Protein AF-0000000072274499 (afdb_homodimer)

InterPro domains:
  IPR005074 Peptidase C39, bacteriocin processing [PS50990] (10-143)

Nearest PDB structures (foldseek):
  3b79-assembly1_A  TM=5.783E-01  e=6.179E-05  Vibrio parahaemolyticus RIMD 2210633
  7s5j-assembly1_A  TM=5.461E-01  e=6.935E-05  Acetivibrio thermocellus ATCC 27405
  7sgr-assembly1_E  TM=5.985E-01  e=3.293E-04  Escherichia coli CFT073
  8dck-assembly1_E  TM=5.858E-01  e=1.315E-03  Escherichia coli CFT073
  7t54-assembly1_A  TM=5.459E-01  e=1.657E-03  Acetivibrio thermocellus

Organism: Rhodospirillum rubrum (strain ATCC 11170 / ATH 1.1.1 / DSM 467 / LMG 4362 / NCIMB 8255 / S1) (NCBI:txid269796)

Foldseek 3Di:
DPPPCPPPDDDDPVVLVVVCVVCVVVVHDDDSQVVCVVVPHDDDDDDPVVVQVVCVVVPWRWDKDFDDQQVQQVCQVQDFKWAQWPVRDIWTWGHADDADPVHHGQWTWTWDPGPPDDVPDTDTDTGGCVRCVVIGRGIMIGTDD/DPPPCPPPDDDDPVVLVVVCVVCVVVVHDDDSQVVQVVVPHDDDDDDPVVVQVVCVVVPWRKDKDFDDQQVQQVCQVQDFKWAQWPVRDIWTWGHADDADPVHHGQWTWTWDPGPPDDVPDTDTDTGGCVRCVVIGRRIMIGTDD

Solvent-accessible surface area (backbone atoms only — not comparable to full-atom values): 16054 Å² total; per-residue (Å²): 120,78,85,63,66,60,83,84,48,52,32,38,56,66,42,54,62,56,51,46,52,55,34,45,76,72,70,42,89,76,58,64,63,63,55,22,54,75,72,60,25,38,58,64,62,37,46,46,57,55,53,44,51,53,34,38,71,70,71,42,42,52,45,79,47,77,42,57,70,50,54,54,48,77,41,68,87,45,55,56,29,40,36,42,31,58,55,19,44,64,45,43,35,62,48,69,39,73,69,38,94,87,50,20,45,45,20,36,27,33,50,46,74,25,80,84,47,55,91,87,55,79,46,65,42,80,35,35,64,82,57,40,50,87,47,42,83,28,40,30,36,40,42,69,125,120,77,86,60,65,60,84,84,50,52,31,38,57,67,40,54,61,55,50,46,52,55,35,44,74,71,71,41,90,74,58,64,63,63,55,24,54,75,72,60,25,39,59,64,63,36,46,46,58,56,52,43,50,53,33,38,71,71,72,42,41,55,46,80,46,75,42,55,71,49,53,54,48,76,42,69,86,45,53,56,29,39,34,42,32,57,55,18,45,64,45,42,34,62,48,68,39,72,70,37,96,85,51,20,46,44,21,37,26,33,49,46,73,25,80,83,47,56,90,87,55,79,47,65,42,80,37,34,65,79,57,40,50,86,47,42,82,28,41,30,36,40,43,69,125

Sequence (290 aa):
MPEGSLPGLEVDTCFLRRLTTLARGRGLSVDPRAVGTRHGFTGDPVSLATVLAVAAEIGLPARHHRLDWRGLGALRDALPALMIFRDQSTAILDGFEGEEAEGGPAAVLVREDGDDDEPGEVTRLSLDRDDLGPLWCGDLLVFDIMPEGSLPGLEVDTCFLRRLTTLARGRGLSVDPRAVGTRHGFTGDPVSLATVLAVAAEIGLPARHHRLDWRGLGALRDALPALMIFRDQSTAILDGFEGEEAEGGPAAVLVREDGDDDEPGEVTRLSLDRDDLGPLWCGDLLVFDI

Radius of gyration: 18.74 Å; Cα contacts (8 Å, |Δi|>4): 557; chains: 2; bounding box: 41×52×44 Å

Structure (mmCIF, N/CA/C/O backbone):
data_AF-0000000072274499-model_v1
#
loop_
_entity.id
_entity.type
_entity.pdbx_description
1 polymer 'Peptidase C39 domain-containing protein'
#
loop_
_atom_site.group_PDB
_atom_site.id
_atom_site.type_symbol
_atom_site.label_atom_id
_atom_site.label_alt_id
_atom_site.label_comp_id
_atom_site.label_asym_id
_atom_site.label_entity_id
_atom_site.label_seq_id
_atom_site.pdbx_PDB_ins_code
_atom_site.Cartn_x
_atom_site.Cartn_y
_atom_site.Cartn_z
_atom_site.occupancy
_atom_site.B_iso_or_equiv
_atom_site.auth_seq_id
_atom_site.auth_comp_id
_atom_site.auth_asym_id
_atom_site.auth_atom_id
_atom_site.pdbx_PDB_model_num
ATOM 1 N N . MET A 1 1 ? 6.504 28.719 -9.922 1 28.83 1 MET A N 1
ATOM 2 C CA . MET A 1 1 ? 6.047 27.422 -10.422 1 28.83 1 MET A CA 1
ATOM 3 C C . MET A 1 1 ? 5.676 26.5 -9.266 1 28.83 1 MET A C 1
ATOM 5 O O . MET A 1 1 ? 6.32 26.516 -8.219 1 28.83 1 MET A O 1
ATOM 9 N N . PRO A 1 2 ? 4.465 26.156 -9.07 1 37.56 2 PRO A N 1
ATOM 10 C CA . PRO A 1 2 ? 4.211 25.469 -7.801 1 37.56 2 PRO A CA 1
ATOM 11 C C . PRO A 1 2 ? 5.199 24.328 -7.539 1 37.56 2 PRO A C 1
ATOM 13 O O . PRO A 1 2 ? 5.684 23.703 -8.484 1 37.56 2 PRO A O 1
ATOM 16 N N . GLU A 1 3 ? 6.176 24.531 -6.777 1 40.06 3 GLU A N 1
ATOM 17 C CA . GLU A 1 3 ? 7.234 23.609 -6.391 1 40.06 3 GLU A CA 1
ATOM 18 C C . GLU A 1 3 ? 6.711 22.172 -6.285 1 40.06 3 GLU A C 1
ATOM 20 O O . GLU A 1 3 ? 7.449 21.266 -5.91 1 40.06 3 GLU A O 1
ATOM 25 N N . GLY A 1 4 ? 5.418 21.922 -6.406 1 42.34 4 GLY A N 1
ATOM 26 C CA . GLY A 1 4 ? 4.672 20.688 -6.27 1 42.34 4 GLY A CA 1
ATOM 27 C C . GLY A 1 4 ? 4.945 19.688 -7.387 1 42.34 4 GLY A C 1
ATOM 28 O O . GLY A 1 4 ? 4.398 18.594 -7.391 1 42.34 4 GLY A O 1
ATOM 29 N N . SER A 1 5 ? 5.418 20.156 -8.586 1 48.72 5 SER A N 1
ATOM 30 C CA . SER A 1 5 ? 5.41 19.344 -9.797 1 48.72 5 SER A CA 1
ATOM 31 C C . SER A 1 5 ? 6.645 18.438 -9.867 1 48.72 5 SER A C 1
ATOM 33 O O . SER A 1 5 ? 7.691 18.859 -10.375 1 48.72 5 SER A O 1
ATOM 35 N N . LEU A 1 6 ? 7.172 17.938 -8.75 1 56.53 6 LEU A N 1
ATOM 36 C CA . LEU A 1 6 ? 8.242 17 -9.109 1 56.53 6 LEU A CA 1
ATOM 37 C C . LEU A 1 6 ? 7.805 16.078 -10.242 1 56.53 6 LEU A C 1
ATOM 39 O O . LEU A 1 6 ? 6.859 15.305 -10.094 1 56.53 6 LEU A O 1
ATOM 43 N N . PRO A 1 7 ? 8.078 16.422 -11.492 1 60.78 7 PRO A N 1
ATOM 44 C CA . PRO A 1 7 ? 7.766 15.609 -12.672 1 60.78 7 PRO A CA 1
ATOM 45 C C . PRO A 1 7 ? 7.984 14.117 -12.438 1 60.78 7 PRO A C 1
ATOM 47 O O . PRO A 1 7 ? 8.891 13.727 -11.703 1 60.78 7 PRO A O 1
ATOM 50 N N . GLY A 1 8 ? 7.012 13.305 -12.391 1 77.31 8 GLY A N 1
ATOM 51 C CA . GLY A 1 8 ? 7.227 11.867 -12.469 1 77.31 8 GLY A CA 1
ATOM 52 C C . GLY A 1 8 ? 6.691 11.125 -11.258 1 77.31 8 GLY A C 1
ATOM 53 O O . GLY A 1 8 ? 6.594 9.891 -11.273 1 77.31 8 GLY A O 1
ATOM 54 N N . LEU A 1 9 ? 6.277 11.984 -10.086 1 88.56 9 LEU A N 1
ATOM 55 C CA . LEU A 1 9 ? 5.793 11.227 -8.938 1 88.56 9 LEU A CA 1
ATOM 56 C C . LEU A 1 9 ? 4.312 10.891 -9.094 1 88.56 9 LEU A C 1
ATOM 58 O O . LEU A 1 9 ? 3.488 11.797 -9.273 1 88.56 9 LEU A O 1
ATOM 62 N N . GLU A 1 10 ? 4.012 9.656 -9.078 1 91.62 10 GLU A N 1
ATOM 63 C CA . GLU A 1 10 ? 2.637 9.172 -9.148 1 91.62 10 GLU A CA 1
ATOM 64 C C . GLU A 1 10 ? 2.238 8.453 -7.859 1 91.62 10 GLU A C 1
ATOM 66 O O . GLU A 1 10 ? 3.094 7.93 -7.145 1 91.62 10 GLU A O 1
ATOM 71 N N . VAL A 1 11 ? 0.955 8.531 -7.598 1 93.12 11 VAL A N 1
ATOM 72 C CA . VAL A 1 11 ? 0.385 7.957 -6.383 1 93.12 11 VAL A CA 1
ATOM 73 C C . VAL A 1 11 ? -0.831 7.102 -6.738 1 93.12 11 VAL A C 1
ATOM 75 O O . VAL A 1 11 ? -1.646 7.492 -7.578 1 93.12 11 VAL A O 1
ATOM 78 N N . ASP A 1 12 ? -0.938 5.969 -6.094 1 91.56 12 ASP A N 1
ATOM 79 C CA . ASP A 1 12 ? -2.115 5.133 -6.312 1 91.56 12 ASP A CA 1
ATOM 80 C C . ASP A 1 12 ? -3.383 5.828 -5.816 1 91.56 12 ASP A C 1
ATOM 82 O O . ASP A 1 12 ? -3.334 6.617 -4.871 1 91.56 12 ASP A O 1
ATOM 86 N N . THR A 1 13 ? -4.512 5.5 -6.402 1 91.19 13 THR A N 1
ATOM 87 C CA . THR A 1 13 ? -5.77 6.184 -6.121 1 91.19 13 THR A CA 1
ATOM 88 C C . THR A 1 13 ? -6.301 5.793 -4.746 1 91.19 13 THR A C 1
ATOM 90 O O . THR A 1 13 ? -7.188 6.457 -4.203 1 91.19 13 THR A O 1
ATOM 93 N N . CYS A 1 14 ? -5.754 4.762 -4.18 1 90.75 14 CYS A N 1
ATOM 94 C CA . CYS A 1 14 ? -6.219 4.316 -2.871 1 90.75 14 CYS A CA 1
ATOM 95 C C . CYS A 1 14 ? -5.793 5.293 -1.781 1 90.75 14 CYS A C 1
ATOM 97 O O . CYS A 1 14 ? -6.191 5.148 -0.624 1 90.75 14 CYS A O 1
ATOM 99 N N . PHE A 1 15 ? -5.109 6.387 -2.148 1 93.75 15 PHE A N 1
ATOM 100 C CA . PHE A 1 15 ? -4.766 7.449 -1.212 1 93.75 15 PHE A CA 1
ATOM 101 C C . PHE A 1 15 ? -6.023 8.117 -0.667 1 93.75 15 PHE A C 1
ATOM 103 O O . PHE A 1 15 ? -6.012 8.656 0.441 1 93.75 15 PHE A O 1
ATOM 110 N N . LEU A 1 16 ? -7.082 8.133 -1.384 1 93 16 LEU A N 1
ATOM 111 C CA . LEU A 1 16 ? -8.297 8.867 -1.058 1 93 16 LEU A CA 1
ATOM 112 C C . LEU A 1 16 ? -8.867 8.414 0.28 1 93 16 LEU A C 1
ATOM 114 O O . LEU A 1 16 ? -9.312 9.234 1.084 1 93 16 LEU A O 1
ATOM 118 N N . ARG A 1 17 ? -8.82 7.164 0.501 1 91.5 17 ARG A N 1
ATOM 119 C CA . ARG A 1 17 ? -9.336 6.637 1.759 1 91.5 17 ARG A CA 1
ATOM 120 C C . ARG A 1 17 ? -8.562 7.191 2.947 1 91.5 17 ARG A C 1
ATOM 122 O O . ARG A 1 17 ? -9.148 7.512 3.984 1 91.5 17 ARG A O 1
ATOM 129 N N . ARG A 1 18 ? -7.281 7.281 2.77 1 93.88 18 ARG A N 1
ATOM 130 C CA . ARG A 1 18 ? -6.441 7.793 3.848 1 93.88 18 ARG A CA 1
ATOM 131 C C . ARG A 1 18 ? -6.633 9.297 4.031 1 93.88 18 ARG A C 1
ATOM 133 O O . ARG A 1 18 ? -6.641 9.789 5.16 1 93.88 18 ARG A O 1
ATOM 140 N N . LEU A 1 19 ? -6.824 10.016 2.938 1 94.56 19 LEU A N 1
ATOM 141 C CA . LEU A 1 19 ? -7.145 11.438 3.043 1 94.56 19 LEU A CA 1
ATOM 142 C C . LEU A 1 19 ? -8.469 11.648 3.768 1 94.56 19 LEU A C 1
ATOM 144 O O . LEU A 1 19 ? -8.594 12.539 4.605 1 94.56 19 LEU A O 1
ATOM 148 N N . THR A 1 20 ? -9.383 10.852 3.41 1 93.56 20 THR A N 1
ATOM 149 C CA . THR A 1 20 ? -10.695 10.938 4.039 1 93.56 20 THR A CA 1
ATOM 150 C C . THR A 1 20 ? -10.594 10.688 5.539 1 93.56 20 THR A C 1
ATOM 152 O O . THR A 1 20 ? -11.227 11.383 6.336 1 93.56 20 THR A O 1
ATOM 155 N N . THR A 1 21 ? -9.852 9.68 5.934 1 92.31 21 THR A N 1
ATOM 156 C CA . THR A 1 21 ? -9.617 9.375 7.34 1 92.31 21 THR A CA 1
ATOM 157 C C . THR A 1 21 ? -9.016 10.578 8.062 1 92.31 21 THR A C 1
ATOM 159 O O . THR A 1 21 ? -9.477 10.953 9.141 1 92.31 21 THR A O 1
ATOM 162 N N . LEU A 1 22 ? -8.016 11.172 7.434 1 94.38 22 LEU A N 1
ATOM 163 C CA . LEU A 1 22 ? -7.363 12.336 8.016 1 94.38 22 LEU A CA 1
ATOM 164 C C . LEU A 1 22 ? -8.344 13.5 8.133 1 94.38 22 LEU A C 1
ATOM 166 O O . LEU A 1 22 ? -8.367 14.195 9.156 1 94.38 22 LEU A O 1
ATOM 170 N N . ALA A 1 23 ? -9.117 13.695 7.117 1 94.94 23 ALA A N 1
ATOM 171 C CA . ALA A 1 23 ? -10.102 14.773 7.117 1 94.94 23 ALA A CA 1
ATOM 172 C C . ALA A 1 23 ? -11.125 14.578 8.227 1 94.94 23 ALA A C 1
ATOM 174 O O . ALA A 1 23 ? -11.453 15.523 8.953 1 94.94 23 ALA A O 1
ATOM 175 N N . ARG A 1 24 ? -11.586 13.391 8.391 1 92.19 24 ARG A N 1
ATOM 176 C CA . ARG A 1 24 ? -12.57 13.086 9.43 1 92.19 24 ARG A CA 1
ATOM 177 C C . ARG A 1 24 ? -12 13.352 10.82 1 92.19 24 ARG A C 1
ATOM 179 O O . ARG A 1 24 ? -12.703 13.836 11.703 1 92.19 24 ARG A O 1
ATOM 186 N N . GLY A 1 25 ? -10.797 13.016 10.977 1 91.5 25 GLY A N 1
ATOM 187 C CA . GLY A 1 25 ? -10.133 13.297 12.242 1 91.5 25 GLY A CA 1
ATOM 188 C C . GLY A 1 25 ? -10.102 14.781 12.57 1 91.5 25 GLY A C 1
ATOM 189 O O . GLY A 1 25 ? -9.977 15.156 13.742 1 91.5 25 GLY A O 1
ATOM 190 N N . ARG A 1 26 ? -10.258 15.625 11.617 1 93.31 26 ARG A N 1
ATOM 191 C CA . ARG A 1 26 ? -10.258 17.078 11.797 1 93.31 26 ARG A CA 1
ATOM 192 C C . ARG A 1 26 ? -11.68 17.625 11.797 1 93.31 26 ARG A C 1
ATOM 194 O O . ARG A 1 26 ? -11.875 18.844 11.75 1 93.31 26 ARG A O 1
ATOM 201 N N . GLY A 1 27 ? -12.617 16.766 11.711 1 94.12 27 GLY A N 1
ATOM 202 C CA . GLY A 1 27 ? -14.016 17.156 11.812 1 94.12 27 GLY A CA 1
ATOM 203 C C . GLY A 1 27 ? -14.617 17.547 10.477 1 94.12 27 GLY A C 1
ATOM 204 O O . GLY A 1 27 ? -15.695 18.141 10.422 1 94.12 27 GLY A O 1
ATOM 205 N N . LEU A 1 28 ? -13.953 17.219 9.438 1 95 28 LEU A N 1
ATOM 206 C CA . LEU A 1 28 ? -14.453 17.562 8.109 1 95 28 LEU A CA 1
ATOM 207 C C . LEU A 1 28 ? -15.375 16.453 7.59 1 95 28 LEU A C 1
ATOM 209 O O . LEU A 1 28 ? -15.117 15.273 7.793 1 95 28 LEU A O 1
ATOM 213 N N . SER A 1 29 ? -16.484 16.797 7.07 1 94.5 29 SER A N 1
ATOM 214 C CA . SER A 1 29 ? -17.406 15.859 6.438 1 94.5 29 SER A CA 1
ATOM 215 C C . SER A 1 29 ? -17.062 15.656 4.965 1 94.5 29 SER A C 1
ATOM 217 O O . SER A 1 29 ? -17.203 16.578 4.156 1 94.5 29 SER A O 1
ATOM 219 N N . VAL A 1 30 ? -16.609 14.531 4.59 1 93.06 30 VAL A N 1
ATOM 220 C CA . VAL A 1 30 ? -16.188 14.227 3.227 1 93.06 30 VAL A CA 1
ATOM 221 C C . VAL A 1 30 ? -16.953 13.023 2.703 1 93.06 30 VAL A C 1
ATOM 223 O O . VAL A 1 30 ? -17.156 12.039 3.424 1 93.06 30 VAL A O 1
ATOM 226 N N . ASP A 1 31 ? -17.438 13.078 1.504 1 93.19 31 ASP A N 1
ATOM 227 C CA . ASP A 1 31 ? -17.922 11.938 0.742 1 93.19 31 ASP A CA 1
ATOM 228 C C . ASP A 1 31 ? -16.875 11.438 -0.245 1 93.19 31 ASP A C 1
ATOM 230 O O . ASP A 1 31 ? -16.75 11.961 -1.354 1 93.19 31 ASP A O 1
ATOM 234 N N . PRO A 1 32 ? -16.141 10.43 0.169 1 89.88 32 PRO A N 1
ATOM 235 C CA . PRO A 1 32 ? -15.031 10 -0.684 1 89.88 32 PRO A CA 1
ATOM 236 C C . PRO A 1 32 ? -15.5 9.5 -2.051 1 89.88 32 PRO A C 1
ATOM 238 O O . PRO A 1 32 ? -14.781 9.641 -3.041 1 89.88 32 PRO A O 1
ATOM 241 N N . ARG A 1 33 ? -16.641 8.953 -2.105 1 88.88 33 ARG A N 1
ATOM 242 C CA . ARG A 1 33 ? -17.156 8.484 -3.387 1 88.88 33 ARG A CA 1
ATOM 243 C C . ARG A 1 33 ? -17.375 9.641 -4.348 1 88.88 33 ARG A C 1
ATOM 245 O O . ARG A 1 33 ? -17.016 9.562 -5.523 1 88.88 33 ARG A O 1
ATOM 252 N N . ALA A 1 34 ? -17.984 10.641 -3.834 1 92.25 34 ALA A N 1
ATOM 253 C CA . ALA A 1 34 ? -18.234 11.82 -4.66 1 92.25 34 ALA A CA 1
ATOM 254 C C . ALA A 1 34 ? -16.938 12.461 -5.125 1 92.25 34 ALA A C 1
ATOM 256 O O . ALA A 1 34 ? -16.797 12.828 -6.293 1 92.25 34 ALA A O 1
ATOM 257 N N . VAL A 1 35 ? -15.992 12.594 -4.273 1 91.94 35 VAL A N 1
ATOM 258 C CA . VAL A 1 35 ? -14.695 13.195 -4.594 1 91.94 35 VAL A CA 1
ATOM 259 C C . VAL A 1 35 ? -13.961 12.336 -5.617 1 91.94 35 VAL A C 1
ATOM 261 O O . VAL A 1 35 ? -13.445 12.844 -6.613 1 91.94 35 VAL A O 1
ATOM 264 N N . GLY A 1 36 ? -13.953 11.031 -5.367 1 89.94 36 GLY A N 1
ATOM 265 C CA . GLY A 1 36 ? -13.32 10.102 -6.285 1 89.94 36 GLY A CA 1
ATOM 266 C C . GLY A 1 36 ? -13.914 10.148 -7.684 1 89.94 36 GLY A C 1
ATOM 267 O O . GLY A 1 36 ? -13.18 10.203 -8.672 1 89.94 36 GLY A O 1
ATOM 268 N N . THR A 1 37 ? -15.195 10.148 -7.711 1 87.31 37 THR A N 1
ATOM 269 C CA . THR A 1 37 ? -15.891 10.195 -8.992 1 87.31 37 THR A CA 1
ATOM 270 C C . THR A 1 37 ? -15.516 11.453 -9.766 1 87.31 37 THR A C 1
ATOM 272 O O . THR A 1 37 ? -15.258 11.398 -10.969 1 87.31 37 THR A O 1
ATOM 275 N N . ARG A 1 38 ? -15.406 12.531 -9.102 1 89.75 38 ARG A N 1
ATOM 276 C CA . ARG A 1 38 ? -15.07 13.805 -9.727 1 89.75 38 ARG A CA 1
ATOM 277 C C . ARG A 1 38 ? -13.672 13.773 -10.328 1 89.75 38 ARG A C 1
ATOM 279 O O . ARG A 1 38 ? -13.414 14.391 -11.367 1 89.75 38 ARG A O 1
ATOM 286 N N . HIS A 1 39 ? -12.867 13.016 -9.727 1 89.19 39 HIS A N 1
ATOM 287 C CA . HIS A 1 39 ? -11.477 12.984 -10.18 1 89.19 39 HIS A CA 1
ATOM 288 C C . HIS A 1 39 ? -11.18 11.695 -10.938 1 89.19 39 HIS A C 1
ATOM 290 O O . HIS A 1 39 ? -10.023 11.43 -11.281 1 89.19 39 HIS A O 1
ATOM 296 N N . GLY A 1 40 ? -12.156 10.891 -11.109 1 81.75 40 GLY A N 1
ATOM 297 C CA . GLY A 1 40 ? -12.031 9.75 -12 1 81.75 40 GLY A CA 1
ATOM 298 C C . GLY A 1 40 ? -11.555 8.492 -11.305 1 81.75 40 GLY A C 1
ATOM 299 O O . GLY A 1 40 ? -10.961 7.609 -11.93 1 81.75 40 GLY A O 1
ATOM 300 N N . PHE A 1 41 ? -11.445 8.477 -10.102 1 81.25 41 PHE A N 1
ATOM 301 C CA . PHE A 1 41 ? -11.078 7.227 -9.445 1 81.25 41 PHE A CA 1
ATOM 302 C C . PHE A 1 41 ? -12.031 6.922 -8.289 1 81.25 41 PHE A C 1
ATOM 304 O O . PHE A 1 41 ? -12.602 7.84 -7.688 1 81.25 41 PHE A O 1
ATOM 311 N N . THR A 1 42 ? -12.586 5.711 -8.336 1 73.12 42 THR A N 1
ATOM 312 C CA . THR A 1 42 ? -13.531 5.242 -7.324 1 73.12 42 THR A CA 1
ATOM 313 C C . THR A 1 42 ? -13.141 3.855 -6.82 1 73.12 42 THR A C 1
ATOM 315 O O . THR A 1 42 ? -12.391 3.137 -7.484 1 73.12 42 THR A O 1
ATOM 318 N N . GLY A 1 43 ? -13.477 3.732 -5.473 1 70.75 43 GLY A N 1
ATOM 319 C CA . GLY A 1 43 ? -13.508 2.352 -5.016 1 70.75 43 GLY A CA 1
ATOM 320 C C . GLY A 1 43 ? -13.148 2.199 -3.549 1 70.75 43 GLY A C 1
ATOM 321 O O . GLY A 1 43 ? -12.125 2.711 -3.098 1 70.75 43 GLY A O 1
ATOM 322 N N . ASP A 1 44 ? -14.023 1.729 -2.9 1 79.75 44 ASP A N 1
ATOM 323 C CA . ASP A 1 44 ? -13.82 1.214 -1.551 1 79.75 44 ASP A CA 1
ATOM 324 C C . ASP A 1 44 ? -13.219 -0.19 -1.584 1 79.75 44 ASP A C 1
ATOM 326 O O . ASP A 1 44 ? -13.281 -0.875 -2.607 1 79.75 44 ASP A O 1
ATOM 330 N N . PRO A 1 45 ? -12.562 -0.457 -0.521 1 89.38 45 PRO A N 1
ATOM 331 C CA . PRO A 1 45 ? -12.086 -1.841 -0.469 1 89.38 45 PRO A CA 1
ATOM 332 C C . PRO A 1 45 ? -13.188 -2.855 -0.775 1 89.38 45 PRO A C 1
ATOM 334 O O . PRO A 1 45 ? -14.367 -2.594 -0.512 1 89.38 45 PRO A O 1
ATOM 337 N N . VAL A 1 46 ? -12.742 -3.912 -1.318 1 90.75 46 VAL A N 1
ATOM 338 C CA . VAL A 1 46 ? -13.688 -4.945 -1.729 1 90.75 46 VAL A CA 1
ATOM 339 C C . VAL A 1 46 ? -13.398 -6.242 -0.979 1 90.75 46 VAL A C 1
ATOM 341 O O . VAL A 1 46 ? -12.312 -6.406 -0.412 1 90.75 46 VAL A O 1
ATOM 344 N N . SER A 1 47 ? -14.367 -7.094 -1.001 1 92.19 47 SER A N 1
ATOM 345 C CA . SER A 1 47 ? -14.219 -8.383 -0.327 1 92.19 47 SER A CA 1
ATOM 346 C C . SER A 1 47 ? -13.227 -9.273 -1.06 1 92.19 47 SER A C 1
ATOM 348 O O . SER A 1 47 ? -12.992 -9.102 -2.26 1 92.19 47 SER A O 1
ATOM 350 N N . LEU A 1 48 ? -12.711 -10.227 -0.318 1 95.25 48 LEU A N 1
ATOM 351 C CA . LEU A 1 48 ? -11.852 -11.242 -0.917 1 95.25 48 LEU A CA 1
ATOM 352 C C . LEU A 1 48 ? -12.562 -11.969 -2.051 1 95.25 48 LEU A C 1
ATOM 354 O O . LEU A 1 48 ? -11.961 -12.266 -3.082 1 95.25 48 LEU A O 1
ATOM 358 N N . ALA A 1 49 ? -13.82 -12.273 -1.874 1 94.81 49 ALA A N 1
ATOM 359 C CA . ALA A 1 49 ? -14.602 -12.945 -2.908 1 94.81 49 ALA A CA 1
ATOM 360 C C . ALA A 1 49 ? -14.586 -12.148 -4.211 1 94.81 49 ALA A C 1
ATOM 362 O O . ALA A 1 49 ? -14.461 -12.719 -5.293 1 94.81 49 ALA A O 1
ATOM 363 N N . THR A 1 50 ? -14.75 -10.875 -4.113 1 94.06 50 THR A N 1
ATOM 364 C CA . THR A 1 50 ? -14.727 -10.016 -5.289 1 94.06 50 THR A CA 1
ATOM 365 C C . THR A 1 50 ? -13.352 -10.062 -5.961 1 94.06 50 THR A C 1
ATOM 367 O O . THR A 1 50 ? -13.258 -10.125 -7.188 1 94.06 50 THR A O 1
ATOM 370 N N . VAL A 1 51 ? -12.289 -10.023 -5.18 1 95.88 51 VAL A N 1
ATOM 371 C CA . VAL A 1 51 ? -10.93 -10.094 -5.715 1 95.88 51 VAL A CA 1
ATOM 372 C C . VAL A 1 51 ? -10.75 -11.391 -6.5 1 95.88 51 VAL A C 1
ATOM 374 O O . VAL A 1 51 ? -10.227 -11.375 -7.617 1 95.88 51 VAL A O 1
ATOM 377 N N . LEU A 1 52 ? -11.203 -12.461 -5.91 1 96.88 52 LEU A N 1
ATOM 378 C CA . LEU A 1 52 ? -11.055 -13.758 -6.551 1 96.88 52 LEU A CA 1
ATOM 379 C C . LEU A 1 52 ? -11.883 -13.836 -7.828 1 96.88 52 LEU A C 1
ATOM 381 O O . LEU A 1 52 ? -11.453 -14.422 -8.82 1 96.88 52 LEU A O 1
ATOM 385 N N . ALA A 1 53 ? -13.023 -13.227 -7.809 1 96.31 53 ALA A N 1
ATOM 386 C CA . ALA A 1 53 ? -13.867 -13.188 -9 1 96.31 53 ALA A CA 1
ATOM 387 C C . ALA A 1 53 ? -13.203 -12.398 -10.125 1 96.31 53 ALA A C 1
ATOM 389 O O . ALA A 1 53 ? -13.227 -12.812 -11.281 1 96.31 53 ALA A O 1
ATOM 390 N N . VAL A 1 54 ? -12.648 -11.281 -9.812 1 95.69 54 VAL A N 1
ATOM 391 C CA . VAL A 1 54 ? -11.961 -10.445 -10.789 1 95.69 54 VAL A CA 1
ATOM 392 C C . VAL A 1 54 ? -10.758 -11.195 -11.359 1 95.69 54 VAL A C 1
ATOM 394 O O . VAL A 1 54 ? -10.531 -11.195 -12.57 1 95.69 54 VAL A O 1
ATOM 397 N N . ALA A 1 55 ? -9.992 -11.812 -10.469 1 97 55 ALA A N 1
ATOM 398 C CA . ALA A 1 55 ? -8.836 -12.594 -10.906 1 97 55 ALA A CA 1
ATOM 399 C C . ALA A 1 55 ? -9.25 -13.672 -11.906 1 97 55 ALA A C 1
ATOM 401 O O . ALA A 1 55 ? -8.617 -13.828 -12.953 1 97 55 ALA A O 1
ATOM 402 N N . ALA A 1 56 ? -10.281 -14.383 -11.625 1 96.38 56 ALA A N 1
ATOM 403 C CA . ALA A 1 56 ? -10.789 -15.422 -12.516 1 96.38 56 ALA A CA 1
ATOM 404 C C . ALA A 1 56 ? -11.227 -14.836 -13.852 1 96.38 56 ALA A C 1
ATOM 406 O O . ALA A 1 56 ? -10.938 -15.398 -14.906 1 96.38 56 ALA A O 1
ATOM 407 N N . GLU A 1 57 ? -11.859 -13.773 -13.797 1 95.38 57 GLU A N 1
ATOM 408 C CA . GLU A 1 57 ? -12.375 -13.117 -15 1 95.38 57 GLU A CA 1
ATOM 409 C C . GLU A 1 57 ? -11.242 -12.766 -15.961 1 95.38 57 GLU A C 1
ATOM 411 O O . GLU A 1 57 ? -11.406 -12.875 -17.172 1 95.38 57 GLU A O 1
ATOM 416 N N . ILE A 1 58 ? -10.133 -12.375 -15.477 1 94.62 58 ILE A N 1
ATOM 417 C CA . ILE A 1 58 ? -9.078 -11.898 -16.359 1 94.62 58 ILE A CA 1
ATOM 418 C C . ILE A 1 58 ? -8.148 -13.055 -16.734 1 94.62 58 ILE A C 1
ATOM 420 O O . ILE A 1 58 ? -7.105 -12.844 -17.359 1 94.62 58 ILE A O 1
ATOM 424 N N . GLY A 1 59 ? -8.469 -14.273 -16.219 1 95.69 59 GLY A N 1
ATOM 425 C CA . GLY A 1 59 ? -7.746 -15.461 -16.641 1 95.69 59 GLY A CA 1
ATOM 426 C C . GLY A 1 59 ? -6.672 -15.891 -15.664 1 95.69 59 GLY A C 1
ATOM 427 O O . GLY A 1 59 ? -5.734 -16.594 -16.031 1 95.69 59 GLY A O 1
ATOM 428 N N . LEU A 1 60 ? -6.773 -15.398 -14.422 1 95.94 60 LEU A N 1
ATOM 429 C CA . LEU A 1 60 ? -5.844 -15.781 -13.367 1 95.94 60 LEU A CA 1
ATOM 430 C C . LEU A 1 60 ? -6.594 -16.375 -12.18 1 95.94 60 LEU A C 1
ATOM 432 O O . LEU A 1 60 ? -6.496 -15.859 -11.062 1 95.94 60 LEU A O 1
ATOM 436 N N . PRO A 1 61 ? -7.289 -17.469 -12.422 1 97.25 61 PRO A N 1
ATOM 437 C CA . PRO A 1 61 ? -7.918 -18.062 -11.234 1 97.25 61 PRO A CA 1
ATOM 438 C C . PRO A 1 61 ? -6.934 -18.266 -10.086 1 97.25 61 PRO A C 1
ATOM 440 O O . PRO A 1 61 ? -5.785 -18.656 -10.312 1 97.25 61 PRO A O 1
ATOM 443 N N . ALA A 1 62 ? -7.395 -17.969 -8.891 1 97.62 62 ALA A N 1
ATOM 444 C CA . ALA A 1 62 ? -6.5 -17.953 -7.738 1 97.62 62 ALA A CA 1
ATOM 445 C C . ALA A 1 62 ? -7.16 -18.594 -6.523 1 97.62 62 ALA A C 1
ATOM 447 O O . ALA A 1 62 ? -8.383 -18.75 -6.477 1 97.62 62 ALA A O 1
ATOM 448 N N . ARG A 1 63 ? -6.348 -19.031 -5.633 1 96.81 63 ARG A N 1
ATOM 449 C CA . ARG A 1 63 ? -6.777 -19.516 -4.332 1 96.81 63 ARG A CA 1
ATOM 450 C C . ARG A 1 63 ? -6.129 -18.734 -3.201 1 96.81 63 ARG A C 1
ATOM 452 O O . ARG A 1 63 ? -4.941 -18.391 -3.27 1 96.81 63 ARG A O 1
ATOM 459 N N . HIS A 1 64 ? -6.949 -18.406 -2.219 1 96.81 64 HIS A N 1
ATOM 460 C CA . HIS A 1 64 ? -6.453 -17.719 -1.028 1 96.81 64 HIS A CA 1
ATOM 461 C C . HIS A 1 64 ? -5.816 -18.719 -0.055 1 96.81 64 HIS A C 1
ATOM 463 O O . HIS A 1 64 ? -6.352 -19.797 0.175 1 96.81 64 HIS A O 1
ATOM 469 N N . HIS A 1 65 ? -4.684 -18.391 0.432 1 95.56 65 HIS A N 1
ATOM 470 C CA . HIS A 1 65 ? -3.998 -19.125 1.492 1 95.56 65 HIS A CA 1
ATOM 471 C C . HIS A 1 65 ? -3.605 -18.188 2.637 1 95.56 65 HIS A C 1
ATOM 473 O O . HIS A 1 65 ? -3.377 -17 2.424 1 95.56 65 HIS A O 1
ATOM 479 N N . ARG A 1 66 ? -3.615 -18.719 3.805 1 95.19 66 ARG A N 1
ATOM 480 C CA . ARG A 1 66 ? -2.979 -18.078 4.949 1 95.19 66 ARG A CA 1
ATOM 481 C C . ARG A 1 66 ? -1.789 -18.891 5.445 1 95.19 66 ARG A C 1
ATOM 483 O O . ARG A 1 66 ? -1.957 -20 5.953 1 95.19 66 ARG A O 1
ATOM 490 N N . LEU A 1 67 ? -0.623 -18.359 5.367 1 95 67 LEU A N 1
ATOM 491 C CA . LEU A 1 67 ? 0.601 -19.109 5.668 1 95 67 LEU A CA 1
ATOM 492 C C . LEU A 1 67 ? 1.459 -18.344 6.676 1 95 67 LEU A C 1
ATOM 494 O O . LEU A 1 67 ? 1.432 -17.109 6.715 1 95 67 LEU A O 1
ATOM 498 N N . ASP A 1 68 ? 2.174 -19.109 7.488 1 93.31 68 ASP A N 1
ATOM 499 C CA . ASP A 1 68 ? 3.236 -18.5 8.273 1 93.31 68 ASP A CA 1
ATOM 500 C C . ASP A 1 68 ? 4.547 -18.453 7.492 1 93.31 68 ASP A C 1
ATOM 502 O O . ASP A 1 68 ? 4.59 -18.828 6.32 1 93.31 68 ASP A O 1
ATOM 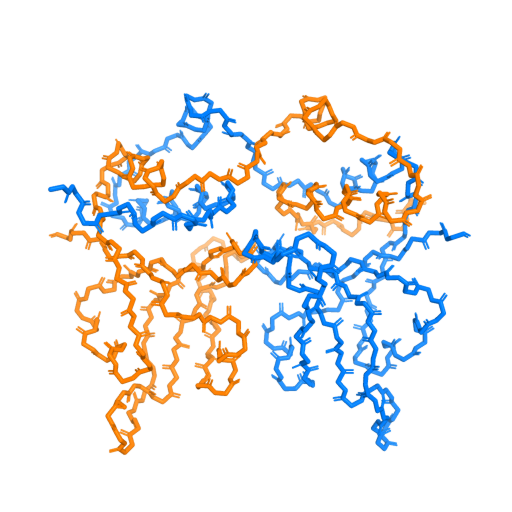506 N N . TRP A 1 69 ? 5.539 -17.875 8.078 1 92.5 69 TRP A N 1
ATOM 507 C CA . TRP A 1 69 ? 6.812 -17.672 7.391 1 92.5 69 TRP A CA 1
ATOM 508 C C . TRP A 1 69 ? 7.344 -19 6.848 1 92.5 69 TRP A C 1
ATOM 510 O O . TRP A 1 69 ? 7.82 -19.062 5.715 1 92.5 69 TRP A O 1
ATOM 520 N N . ARG A 1 70 ? 7.379 -20.078 7.559 1 90.5 70 ARG A N 1
ATOM 521 C CA . ARG A 1 70 ? 7.852 -21.391 7.133 1 90.5 70 ARG A CA 1
ATOM 522 C C . ARG A 1 70 ? 7.062 -21.891 5.93 1 90.5 70 ARG A C 1
ATOM 524 O O . ARG A 1 70 ? 7.633 -22.484 5.008 1 90.5 70 ARG A O 1
ATOM 531 N N . GLY A 1 71 ? 5.824 -21.656 5.926 1 93 71 GLY A N 1
ATOM 532 C CA . GLY A 1 71 ? 4.949 -22.094 4.848 1 93 71 GLY A CA 1
ATOM 533 C C . GLY A 1 71 ? 5.246 -21.406 3.525 1 93 71 GLY A C 1
ATOM 534 O O . GLY A 1 71 ? 4.906 -21.938 2.463 1 93 71 GLY A O 1
ATOM 535 N N . LEU A 1 72 ? 5.863 -20.25 3.562 1 93.06 72 LEU A N 1
ATOM 536 C CA . LEU A 1 72 ? 6.191 -19.516 2.34 1 93.06 72 LEU A CA 1
ATOM 537 C C . LEU A 1 72 ? 7.137 -20.328 1.463 1 93.06 72 LEU A C 1
ATOM 539 O O . LEU A 1 72 ? 7.09 -20.234 0.234 1 93.06 72 LEU A O 1
ATOM 543 N N . GLY A 1 73 ? 8.008 -21.078 2.064 1 88.06 73 GLY A N 1
ATOM 544 C CA . GLY A 1 73 ? 8.938 -21.906 1.31 1 88.06 73 GLY A CA 1
ATOM 545 C C . GLY A 1 73 ? 8.25 -22.875 0.37 1 88.06 73 GLY A C 1
ATOM 546 O O . GLY A 1 73 ? 8.805 -23.234 -0.674 1 88.06 73 GLY A O 1
ATOM 547 N N . ALA A 1 74 ? 7.117 -23.344 0.638 1 88.81 74 ALA A N 1
ATOM 548 C CA . ALA A 1 74 ? 6.371 -24.328 -0.145 1 88.81 74 ALA A CA 1
ATOM 549 C C . ALA A 1 74 ? 5.82 -23.703 -1.425 1 88.81 74 ALA A C 1
ATOM 551 O O . ALA A 1 74 ? 5.391 -24.422 -2.336 1 88.81 74 ALA A O 1
ATOM 552 N N . LEU A 1 75 ? 5.871 -22.406 -1.524 1 92.56 75 LEU A N 1
ATOM 553 C CA . LEU A 1 75 ? 5.262 -21.703 -2.648 1 92.56 75 LEU A CA 1
ATOM 554 C C . LEU A 1 75 ? 6.273 -21.469 -3.764 1 92.56 75 LEU A C 1
ATOM 556 O O . LEU A 1 75 ? 5.961 -20.844 -4.773 1 92.56 75 LEU A O 1
ATOM 560 N N . ARG A 1 76 ? 7.434 -21.938 -3.682 1 90.25 76 ARG A N 1
ATOM 561 C CA . ARG A 1 76 ? 8.508 -21.625 -4.621 1 90.25 76 ARG A CA 1
ATOM 562 C C . ARG A 1 76 ? 8.078 -21.891 -6.059 1 90.25 76 ARG A C 1
ATOM 564 O O . ARG A 1 76 ? 8.367 -21.109 -6.957 1 90.25 76 ARG A O 1
ATOM 571 N N . ASP A 1 77 ? 7.344 -22.953 -6.297 1 91.88 77 ASP A N 1
ATOM 572 C CA . ASP A 1 77 ? 6.973 -23.344 -7.652 1 91.88 77 ASP A CA 1
ATOM 573 C C . ASP A 1 77 ? 5.66 -22.703 -8.078 1 91.88 77 ASP A C 1
ATOM 575 O O . ASP A 1 77 ? 5.195 -22.906 -9.203 1 91.88 77 ASP A O 1
ATOM 579 N N . ALA A 1 78 ? 5.066 -21.938 -7.242 1 94.44 78 ALA A N 1
ATOM 580 C CA . ALA A 1 78 ? 3.766 -21.328 -7.531 1 94.44 78 ALA A CA 1
ATOM 581 C C . ALA A 1 78 ? 3.881 -19.812 -7.676 1 94.44 78 ALA A C 1
ATOM 583 O O . ALA A 1 78 ? 2.869 -19.125 -7.785 1 94.44 78 ALA A O 1
ATOM 584 N N . LEU A 1 79 ? 5.129 -19.312 -7.77 1 95.38 79 LEU A N 1
ATOM 585 C CA . LEU A 1 79 ? 5.363 -17.875 -7.875 1 95.38 79 LEU A CA 1
ATOM 586 C C . LEU A 1 79 ? 5.301 -17.422 -9.328 1 95.38 79 LEU A C 1
ATOM 588 O O . LEU A 1 79 ? 5.574 -18.203 -10.242 1 95.38 79 LEU A O 1
ATOM 592 N N . PRO A 1 80 ? 4.793 -16.266 -9.445 1 96.5 80 PRO A N 1
ATOM 593 C CA . PRO A 1 80 ? 4.516 -15.195 -8.492 1 96.5 80 PRO A CA 1
ATOM 594 C C . PRO A 1 80 ? 3.152 -15.336 -7.82 1 96.5 80 PRO A C 1
ATOM 596 O O . PRO A 1 80 ? 2.244 -15.953 -8.383 1 96.5 80 PRO A O 1
ATOM 599 N N . ALA A 1 81 ? 3.057 -14.727 -6.598 1 97.5 81 ALA A N 1
ATOM 600 C CA . ALA A 1 81 ? 1.827 -14.68 -5.809 1 97.5 81 ALA A CA 1
ATOM 601 C C . ALA A 1 81 ? 1.483 -13.25 -5.41 1 97.5 81 ALA A C 1
ATOM 603 O O . ALA A 1 81 ? 2.307 -12.344 -5.559 1 97.5 81 ALA A O 1
ATOM 604 N N . LEU A 1 82 ? 0.26 -13.031 -5.047 1 97.56 82 LEU A N 1
ATOM 605 C CA . LEU A 1 82 ? -0.188 -11.727 -4.57 1 97.56 82 LEU A CA 1
ATOM 606 C C . LEU A 1 82 ? -0.376 -11.734 -3.059 1 97.56 82 LEU A C 1
ATOM 608 O O . LEU A 1 82 ? -1.218 -12.469 -2.537 1 97.56 82 LEU A O 1
ATOM 612 N N . MET A 1 83 ? 0.393 -10.922 -2.34 1 97.19 83 MET A N 1
ATOM 613 C CA . MET A 1 83 ? 0.271 -10.781 -0.892 1 97.19 83 MET A CA 1
ATOM 614 C C . MET A 1 83 ? -0.808 -9.766 -0.535 1 97.19 83 MET A C 1
ATOM 616 O O . MET A 1 83 ? -0.945 -8.742 -1.202 1 97.19 83 MET A O 1
ATOM 620 N N . ILE A 1 84 ? -1.568 -9.984 0.529 1 95.88 84 ILE A N 1
ATOM 621 C CA . ILE A 1 84 ? -2.527 -9.047 1.096 1 95.88 84 ILE A CA 1
ATOM 622 C C . ILE A 1 84 ? -2.037 -8.57 2.461 1 95.88 84 ILE A C 1
ATOM 624 O O . ILE A 1 84 ? -1.914 -9.359 3.396 1 95.88 84 ILE A O 1
ATOM 628 N N . PHE A 1 85 ? -1.824 -7.258 2.566 1 93.12 85 PHE A N 1
ATOM 629 C CA . PHE A 1 85 ? -1.247 -6.684 3.777 1 93.12 85 PHE A CA 1
ATOM 630 C C . PHE A 1 85 ? -2.34 -6.289 4.762 1 93.12 85 PHE A C 1
ATOM 632 O O . PHE A 1 85 ? -3.521 -6.258 4.41 1 93.12 85 PHE A O 1
ATOM 639 N N . ARG A 1 86 ? -1.857 -5.945 6.016 1 87.81 86 ARG A N 1
ATOM 640 C CA . ARG A 1 86 ? -2.758 -5.59 7.109 1 87.81 86 ARG A CA 1
ATOM 641 C C . ARG A 1 86 ? -3.564 -4.34 6.773 1 87.81 86 ARG A C 1
ATOM 643 O O . ARG A 1 86 ? -4.715 -4.207 7.199 1 87.81 86 ARG A O 1
ATOM 650 N N . ASP A 1 87 ? -3.014 -3.475 5.98 1 87.12 87 ASP A N 1
ATOM 651 C CA . ASP A 1 87 ? -3.707 -2.234 5.641 1 87.12 87 ASP A CA 1
ATOM 652 C C . ASP A 1 87 ? -4.551 -2.404 4.383 1 87.12 87 ASP A C 1
ATOM 654 O O . ASP A 1 87 ? -4.969 -1.417 3.77 1 87.12 87 ASP A O 1
ATOM 658 N N . GLN A 1 88 ? -4.688 -3.609 3.896 1 91.75 88 GLN A N 1
ATOM 659 C CA . GLN A 1 88 ? -5.559 -4.004 2.795 1 91.75 88 GLN A CA 1
ATOM 660 C C . GLN A 1 88 ? -4.887 -3.762 1.446 1 91.75 88 GLN A C 1
ATOM 662 O O . GLN A 1 88 ? -5.477 -4.02 0.396 1 91.75 88 GLN A O 1
ATOM 667 N N . SER A 1 89 ? -3.662 -3.264 1.458 1 92.62 89 SER A N 1
ATOM 668 C CA . SER A 1 89 ? -2.912 -3.141 0.213 1 92.62 89 SER A CA 1
ATOM 669 C C . SER A 1 89 ? -2.369 -4.488 -0.243 1 92.62 89 SER A C 1
ATOM 671 O O . SER A 1 89 ? -2.49 -5.488 0.472 1 92.62 89 SER A O 1
ATOM 673 N N . THR A 1 90 ? -1.907 -4.535 -1.45 1 94.94 90 THR A N 1
ATOM 674 C CA . THR A 1 90 ? -1.368 -5.777 -1.997 1 94.94 90 THR A CA 1
ATOM 675 C C . THR A 1 90 ? 0.025 -5.551 -2.576 1 94.94 90 THR A C 1
ATOM 677 O O . THR A 1 90 ? 0.42 -4.41 -2.834 1 94.94 90 THR A O 1
ATOM 680 N N . ALA A 1 91 ? 0.763 -6.629 -2.699 1 95.88 91 ALA A N 1
ATOM 681 C CA . ALA A 1 91 ? 2.074 -6.625 -3.342 1 95.88 91 ALA A CA 1
ATOM 682 C C . ALA A 1 91 ? 2.355 -7.961 -4.02 1 95.88 91 ALA A C 1
ATOM 684 O O . ALA A 1 91 ? 1.86 -9 -3.582 1 95.88 91 ALA A O 1
ATOM 685 N N . ILE A 1 92 ? 3.146 -7.922 -5.047 1 96.44 92 ILE A N 1
ATOM 686 C CA . ILE A 1 92 ? 3.5 -9.133 -5.789 1 96.44 92 ILE A CA 1
ATOM 687 C C . ILE A 1 92 ? 4.73 -9.781 -5.16 1 96.44 92 ILE A C 1
ATOM 689 O O . ILE A 1 92 ? 5.773 -9.133 -5.012 1 96.44 92 ILE A O 1
ATOM 693 N N . LEU A 1 93 ? 4.562 -10.961 -4.746 1 97.06 93 LEU A N 1
ATOM 694 C CA . LEU A 1 93 ? 5.664 -11.805 -4.289 1 97.06 93 LEU A CA 1
ATOM 695 C C . LEU A 1 93 ? 6.316 -12.531 -5.457 1 97.06 93 LEU A C 1
ATOM 697 O O . LEU A 1 93 ? 5.719 -13.43 -6.047 1 97.06 93 LEU A O 1
ATOM 701 N N . ASP A 1 94 ? 7.57 -12.227 -5.691 1 95.69 94 ASP A N 1
ATOM 702 C CA . ASP A 1 94 ? 8.219 -12.727 -6.902 1 95.69 94 ASP A CA 1
ATOM 703 C C . ASP A 1 94 ? 9.109 -13.922 -6.594 1 95.69 94 ASP A C 1
ATOM 705 O O . ASP A 1 94 ? 9.438 -14.703 -7.484 1 95.69 94 ASP A O 1
ATOM 709 N N . GLY A 1 95 ? 9.602 -13.922 -5.312 1 95.94 95 GLY A N 1
ATOM 710 C CA . GLY A 1 95 ? 10.562 -14.984 -5.066 1 95.94 95 GLY A CA 1
ATOM 711 C C . GLY A 1 95 ? 11.039 -15.047 -3.625 1 95.94 95 GLY A C 1
ATOM 712 O O . GLY A 1 95 ? 10.453 -14.406 -2.75 1 95.94 95 GLY A O 1
ATOM 713 N N . PHE A 1 96 ? 12.031 -15.875 -3.441 1 96.06 96 PHE A N 1
ATOM 714 C CA . PHE A 1 96 ? 12.664 -16.062 -2.141 1 96.06 96 PHE A CA 1
ATOM 715 C C . PHE A 1 96 ? 14.18 -15.977 -2.256 1 96.06 96 PHE A C 1
ATOM 717 O O . PHE A 1 96 ? 14.742 -16.25 -3.318 1 96.06 96 PHE A O 1
ATOM 724 N N . GLU A 1 97 ? 14.703 -15.5 -1.215 1 94.81 97 GLU A N 1
ATOM 725 C CA . GLU A 1 97 ? 16.156 -15.477 -1.12 1 94.81 97 GLU A CA 1
ATOM 726 C C . GLU A 1 97 ? 16.656 -16.328 0.05 1 94.81 97 GLU A C 1
ATOM 728 O O . GLU A 1 97 ? 16.219 -16.141 1.186 1 94.81 97 GLU A O 1
ATOM 733 N N . GLY A 1 98 ? 17.531 -17.203 -0.275 1 93.19 98 GLY A N 1
ATOM 734 C CA . GLY A 1 98 ? 18.188 -17.984 0.768 1 93.19 98 GLY A CA 1
ATOM 735 C C . GLY A 1 98 ? 17.219 -18.891 1.522 1 93.19 98 GLY A C 1
ATOM 736 O O . GLY A 1 98 ? 16.047 -19.016 1.14 1 93.19 98 GLY A O 1
ATOM 737 N N . GLU A 1 99 ? 17.766 -19.656 2.58 1 90.06 99 GLU A N 1
ATOM 738 C CA . GLU A 1 99 ? 17.016 -20.547 3.443 1 90.06 99 GLU A CA 1
ATOM 739 C C . GLU A 1 99 ? 17.391 -20.359 4.91 1 90.06 99 GLU A C 1
ATOM 741 O O . GLU A 1 99 ? 18.562 -20.172 5.23 1 90.06 99 GLU A O 1
ATOM 746 N N . GLU A 1 100 ? 16.312 -20.297 5.742 1 86.56 100 GLU A N 1
ATOM 747 C CA . GLU A 1 100 ? 16.562 -20.234 7.18 1 86.56 100 GLU A CA 1
ATOM 748 C C . GLU A 1 100 ? 16.672 -21.641 7.777 1 86.56 100 GLU A C 1
ATOM 750 O O . GLU A 1 100 ? 16.125 -22.594 7.219 1 86.56 100 GLU A O 1
ATOM 755 N N . ALA A 1 101 ? 17.344 -21.688 9 1 78.56 101 ALA A N 1
ATOM 756 C CA . ALA A 1 101 ? 17.562 -22.953 9.695 1 78.56 101 ALA A CA 1
ATOM 757 C C . ALA A 1 101 ? 16.25 -23.625 10.07 1 78.56 101 ALA A C 1
ATOM 759 O O . ALA A 1 101 ? 16.156 -24.844 10.078 1 78.56 101 ALA A O 1
ATOM 760 N N . GLU A 1 102 ? 15.219 -22.891 10.422 1 79.19 102 GLU A N 1
ATOM 761 C CA . GLU A 1 102 ? 13.945 -23.422 10.906 1 79.19 102 GLU A CA 1
ATOM 762 C C . GLU A 1 102 ? 13.008 -23.75 9.742 1 79.19 102 GLU A C 1
ATOM 764 O O . GLU A 1 102 ? 11.867 -24.156 9.961 1 79.19 102 GLU A O 1
ATOM 769 N N . GLY A 1 103 ? 13.422 -23.672 8.641 1 79.75 103 GLY A N 1
ATOM 770 C CA . GLY A 1 103 ? 12.547 -23.953 7.516 1 79.75 103 GLY A CA 1
ATOM 771 C C . GLY A 1 103 ? 11.906 -22.703 6.93 1 79.75 103 GLY A C 1
ATOM 772 O O . GLY A 1 103 ? 11.844 -21.672 7.59 1 79.75 103 GLY A O 1
ATOM 773 N N . GLY A 1 104 ? 12.117 -22.25 5.793 1 89.56 104 GLY A N 1
ATOM 774 C CA . GLY A 1 104 ? 11.609 -21.094 5.078 1 89.56 104 GLY A CA 1
ATOM 775 C C . GLY A 1 104 ? 12.695 -20.297 4.398 1 89.56 104 GLY A C 1
ATOM 776 O O . GLY A 1 104 ? 13.883 -20.594 4.531 1 89.56 104 GLY A O 1
ATOM 777 N N . PRO A 1 105 ? 12.227 -19.328 3.82 1 94.38 105 PRO A N 1
ATOM 778 C CA . PRO A 1 105 ? 13.227 -18.484 3.16 1 94.38 105 PRO A CA 1
ATOM 779 C C . PRO A 1 105 ? 13.891 -17.5 4.117 1 94.38 105 PRO A C 1
ATOM 781 O O . PRO A 1 105 ? 13.305 -17.125 5.137 1 94.38 105 PRO A O 1
ATOM 784 N N . ALA A 1 106 ? 15.133 -17.109 3.803 1 95.31 106 ALA A N 1
ATOM 785 C CA . ALA A 1 106 ? 15.789 -16.031 4.551 1 95.31 106 ALA A CA 1
ATOM 786 C C . ALA A 1 106 ? 15.117 -14.695 4.289 1 95.31 106 ALA A C 1
ATOM 788 O O . ALA A 1 106 ? 15.016 -13.859 5.191 1 95.31 106 ALA A O 1
ATOM 789 N N . ALA A 1 107 ? 14.742 -14.539 3.057 1 95.69 107 ALA A N 1
ATOM 790 C CA . ALA A 1 107 ? 14.031 -13.32 2.682 1 95.69 107 ALA A CA 1
ATOM 791 C C . ALA A 1 107 ? 13.062 -13.586 1.532 1 95.69 107 ALA A C 1
ATOM 793 O O . ALA A 1 107 ? 13.203 -14.578 0.812 1 95.69 107 ALA A O 1
ATOM 794 N N . VAL A 1 108 ? 12.086 -12.727 1.503 1 96.44 108 VAL A N 1
ATOM 795 C CA . VAL A 1 108 ? 11.172 -12.75 0.364 1 96.44 108 VAL A CA 1
ATOM 796 C C . VAL A 1 108 ? 11.484 -11.586 -0.572 1 96.44 108 VAL A C 1
ATOM 798 O O . VAL A 1 108 ? 11.938 -10.523 -0.126 1 96.44 108 VAL A O 1
ATOM 801 N N . LEU A 1 109 ? 11.258 -11.812 -1.845 1 95.88 109 LEU A N 1
ATOM 802 C CA . LEU A 1 109 ? 11.43 -10.773 -2.857 1 95.88 109 LEU A CA 1
ATOM 803 C C . LEU A 1 109 ? 10.078 -10.227 -3.305 1 95.88 109 LEU A C 1
ATOM 805 O O . LEU A 1 109 ? 9.305 -10.922 -3.963 1 95.88 109 LEU A O 1
ATOM 809 N N . VAL A 1 110 ? 9.812 -8.977 -2.92 1 95.44 110 VAL A N 1
ATOM 810 C CA . VAL A 1 110 ? 8.562 -8.297 -3.232 1 95.44 110 VAL A CA 1
ATOM 811 C C . VAL A 1 110 ? 8.789 -7.289 -4.355 1 95.44 110 VAL A C 1
ATOM 813 O O . VAL A 1 110 ? 9.703 -6.461 -4.281 1 95.44 110 VAL A O 1
ATOM 816 N N . ARG A 1 111 ? 7.973 -7.367 -5.371 1 92.69 111 ARG A N 1
ATOM 817 C CA . ARG A 1 111 ? 8.141 -6.492 -6.531 1 92.69 111 ARG A CA 1
ATOM 818 C C . ARG A 1 111 ? 7.812 -5.047 -6.176 1 92.69 111 ARG A C 1
ATOM 820 O O . ARG A 1 111 ? 6.809 -4.773 -5.516 1 92.69 111 ARG A O 1
ATOM 827 N N . GLU A 1 112 ? 8.711 -4.152 -6.582 1 81.75 112 GLU A N 1
ATOM 828 C CA . GLU A 1 112 ? 8.453 -2.717 -6.52 1 81.75 112 GLU A CA 1
ATOM 829 C C . GLU A 1 112 ? 7.816 -2.217 -7.816 1 81.75 112 GLU A C 1
ATOM 831 O O . GLU A 1 112 ? 8.484 -2.127 -8.844 1 81.75 112 GLU A O 1
ATOM 836 N N . ASP A 1 113 ? 6.523 -2.137 -7.852 1 76.44 113 ASP A N 1
ATOM 837 C CA . ASP A 1 113 ? 5.863 -1.823 -9.109 1 76.44 113 ASP A CA 1
ATOM 838 C C . ASP A 1 113 ? 5.488 -0.345 -9.18 1 76.44 113 ASP A C 1
ATOM 840 O O . ASP A 1 113 ? 4.441 0.01 -9.734 1 76.44 113 ASP A O 1
ATOM 844 N N . GLY A 1 114 ? 6.434 0.469 -8.711 1 65.12 114 GLY A N 1
ATOM 845 C CA . GLY A 1 114 ? 6.285 1.898 -8.938 1 65.12 114 GLY A CA 1
ATOM 846 C C . GLY A 1 114 ? 6.711 2.334 -10.32 1 65.12 114 GLY A C 1
ATOM 847 O O . GLY A 1 114 ? 7.27 1.54 -11.086 1 65.12 114 GLY A O 1
ATOM 848 N N . ASP A 1 115 ? 6.133 3.402 -10.922 1 58.16 115 ASP A N 1
ATOM 849 C CA . ASP A 1 115 ? 6.277 3.902 -12.289 1 58.16 115 ASP A CA 1
ATOM 850 C C . ASP A 1 115 ? 7.746 4.176 -12.617 1 58.16 115 ASP A C 1
ATOM 852 O O . ASP A 1 115 ? 8.125 4.199 -13.789 1 58.16 115 ASP A O 1
ATOM 856 N N . ASP A 1 116 ? 8.539 4.523 -11.625 1 53.47 116 ASP A N 1
ATOM 857 C CA . ASP A 1 116 ? 9.852 5.031 -12.008 1 53.47 116 ASP A CA 1
ATOM 858 C C . ASP A 1 116 ? 10.68 3.951 -12.695 1 53.47 116 ASP A C 1
ATOM 860 O O . ASP A 1 116 ? 11.766 4.227 -13.211 1 53.47 116 ASP A O 1
ATOM 864 N N . ASP A 1 117 ? 10.117 2.793 -12.734 1 54.12 117 ASP A N 1
ATOM 865 C CA . ASP A 1 117 ? 11.016 1.79 -13.305 1 54.12 117 ASP A CA 1
ATOM 866 C C . ASP A 1 117 ? 11.008 1.845 -14.828 1 54.12 117 ASP A C 1
ATOM 868 O O . ASP A 1 117 ? 9.969 2.105 -15.438 1 54.12 117 ASP A O 1
ATOM 872 N N . GLU A 1 118 ? 12.219 2.008 -15.344 1 53.53 118 GLU A N 1
ATOM 873 C CA . GLU A 1 118 ? 12.391 1.844 -16.781 1 53.53 118 GLU A CA 1
ATOM 874 C C . GLU A 1 118 ? 11.648 0.61 -17.297 1 53.53 118 GLU A C 1
ATOM 876 O O . GLU A 1 118 ? 11.5 -0.374 -16.562 1 53.53 118 GLU A O 1
ATOM 881 N N . PRO A 1 119 ? 10.992 0.795 -18.484 1 56.25 119 PRO A N 1
ATOM 882 C CA . PRO A 1 119 ? 10.344 -0.365 -19.109 1 56.25 119 PRO A CA 1
ATOM 883 C C . PRO A 1 119 ? 11.234 -1.604 -19.109 1 56.25 119 PRO A C 1
ATOM 885 O O . PRO A 1 119 ? 12.422 -1.512 -19.438 1 56.25 119 PRO A O 1
ATOM 888 N N . GLY A 1 120 ? 10.844 -2.672 -18.422 1 59.56 120 GLY A N 1
ATOM 889 C CA . GLY A 1 120 ? 11.594 -3.918 -18.406 1 59.56 120 GLY A CA 1
ATOM 890 C C . GLY A 1 120 ? 12.297 -4.176 -17.078 1 59.56 120 GLY A C 1
ATOM 891 O O . GLY A 1 120 ? 12.656 -5.312 -16.781 1 59.56 120 GLY A O 1
ATOM 892 N N . GLU A 1 121 ? 12.523 -3.105 -16.453 1 67.62 121 GLU A N 1
ATOM 893 C CA . GLU A 1 121 ? 13.258 -3.326 -15.203 1 67.62 121 GLU A CA 1
ATOM 894 C C . GLU A 1 121 ? 12.305 -3.58 -14.039 1 67.62 121 GLU A C 1
ATOM 896 O O . GLU A 1 121 ? 11.328 -2.842 -13.852 1 67.62 121 GLU A O 1
ATOM 901 N N . VAL A 1 122 ? 12.391 -4.773 -13.586 1 78.62 122 VAL A N 1
ATOM 902 C CA . VAL A 1 122 ? 11.617 -5.137 -12.406 1 78.62 122 VAL A CA 1
ATOM 903 C C . VAL A 1 122 ? 12.5 -5.031 -11.156 1 78.62 122 VAL A C 1
ATOM 905 O O . VAL A 1 122 ? 13.539 -5.691 -11.062 1 78.62 122 VAL A O 1
ATOM 908 N N . THR A 1 123 ? 12.117 -4.086 -10.359 1 84.25 123 THR A N 1
ATOM 909 C CA . THR A 1 123 ? 12.828 -3.938 -9.086 1 84.25 123 THR A CA 1
ATOM 910 C C . THR A 1 123 ? 12.125 -4.727 -7.984 1 84.25 123 THR A C 1
ATOM 912 O O . THR A 1 123 ? 10.891 -4.762 -7.922 1 84.25 123 THR A O 1
ATOM 915 N N . ARG A 1 124 ? 13 -5.43 -7.199 1 90.75 124 ARG A N 1
ATOM 916 C CA . ARG A 1 124 ? 12.484 -6.227 -6.09 1 90.75 124 ARG A CA 1
ATOM 917 C C . ARG A 1 124 ? 13.078 -5.766 -4.762 1 90.75 124 ARG A C 1
ATOM 919 O O . ARG A 1 124 ? 14.25 -5.395 -4.691 1 90.75 124 ARG A O 1
ATOM 926 N N . LEU A 1 125 ? 12.203 -5.766 -3.848 1 91 125 LEU A N 1
ATOM 927 C CA . LEU A 1 125 ? 12.586 -5.48 -2.469 1 91 125 LEU A CA 1
ATOM 928 C C . LEU A 1 125 ? 12.773 -6.773 -1.681 1 91 125 LEU A C 1
ATOM 930 O O . LEU A 1 125 ? 11.906 -7.648 -1.7 1 91 125 LEU A O 1
ATOM 934 N N . SER A 1 126 ? 13.961 -6.891 -1.089 1 93.75 126 SER A N 1
ATOM 935 C CA . SER A 1 126 ? 14.227 -8.039 -0.23 1 93.75 126 SER A CA 1
ATOM 936 C C . SER A 1 126 ? 13.781 -7.773 1.203 1 93.75 126 SER A C 1
ATOM 938 O O . SER A 1 126 ? 14.234 -6.816 1.834 1 93.75 126 SER A O 1
ATOM 940 N N . LEU A 1 127 ? 12.836 -8.547 1.721 1 93.94 127 LEU A N 1
ATOM 941 C CA . LEU A 1 127 ? 12.32 -8.398 3.076 1 93.94 127 LEU A CA 1
ATOM 942 C C . LEU A 1 127 ? 12.477 -9.688 3.865 1 93.94 127 LEU A C 1
ATOM 944 O O . LEU A 1 127 ? 12.078 -10.758 3.402 1 93.94 127 LEU A O 1
ATOM 948 N N . ASP A 1 128 ? 13.125 -9.555 5.004 1 92.31 128 ASP A N 1
ATOM 949 C CA . ASP A 1 128 ? 13.203 -10.734 5.863 1 92.31 128 ASP A CA 1
ATOM 950 C C . ASP A 1 128 ? 11.984 -10.82 6.781 1 92.31 128 ASP A C 1
ATOM 952 O O . ASP A 1 128 ? 11.039 -10.047 6.641 1 92.31 128 ASP A O 1
ATOM 956 N N . ARG A 1 129 ? 12.016 -11.781 7.641 1 91.31 129 ARG A N 1
ATOM 957 C CA . ARG A 1 129 ? 10.883 -12.07 8.508 1 91.31 129 ARG A CA 1
ATOM 958 C C . ARG A 1 129 ? 10.578 -10.883 9.422 1 91.31 129 ARG A C 1
ATOM 960 O O . ARG A 1 129 ? 9.414 -10.555 9.656 1 91.31 129 ARG A O 1
ATOM 967 N N . ASP A 1 130 ? 11.539 -10.266 9.984 1 86.81 130 ASP A N 1
ATOM 968 C CA . ASP A 1 130 ? 11.359 -9.125 10.875 1 86.81 130 ASP A CA 1
ATOM 969 C C . ASP A 1 130 ? 10.766 -7.93 10.133 1 86.81 130 ASP A C 1
ATOM 971 O O . ASP A 1 130 ? 9.977 -7.168 10.695 1 86.81 130 ASP A O 1
ATOM 975 N N . ASP A 1 131 ? 11.156 -7.793 8.844 1 86.69 131 ASP A N 1
ATOM 976 C CA . ASP A 1 131 ? 10.633 -6.707 8.023 1 86.69 131 ASP A CA 1
ATOM 977 C C . ASP A 1 131 ? 9.148 -6.906 7.73 1 86.69 131 ASP A C 1
ATOM 979 O O . ASP A 1 131 ? 8.367 -5.965 7.816 1 86.69 131 ASP A O 1
ATOM 983 N N . LEU A 1 132 ? 8.828 -8.094 7.402 1 90.44 132 LEU A N 1
ATOM 984 C CA . LEU A 1 132 ? 7.5 -8.391 6.875 1 90.44 132 LEU A CA 1
ATOM 985 C C . LEU A 1 132 ? 6.508 -8.633 8.008 1 90.44 132 LEU A C 1
ATOM 987 O O . LEU A 1 132 ? 5.309 -8.406 7.84 1 90.44 132 LEU A O 1
ATOM 991 N N . GLY A 1 133 ? 6.965 -9.008 9.094 1 87.88 133 GLY A N 1
ATOM 992 C CA . GLY A 1 133 ? 6.141 -9.414 10.227 1 87.88 133 GLY A CA 1
ATOM 993 C C . GLY A 1 133 ? 5.098 -8.383 10.602 1 87.88 133 GLY A C 1
ATOM 994 O O . GLY A 1 133 ? 3.916 -8.695 10.727 1 87.88 133 GLY A O 1
ATOM 995 N N . PRO A 1 134 ? 5.477 -7.176 10.812 1 85.19 134 PRO A N 1
ATOM 996 C CA . PRO A 1 134 ? 4.504 -6.152 11.203 1 85.19 134 PRO A CA 1
ATOM 997 C C . PRO A 1 134 ? 3.51 -5.828 10.094 1 85.19 134 PRO A C 1
ATOM 999 O O . PRO A 1 134 ? 2.441 -5.27 10.359 1 85.19 134 PRO A O 1
ATOM 1002 N N . LEU A 1 135 ? 3.785 -6.148 8.852 1 88.94 135 LEU A N 1
ATOM 1003 C CA . LEU A 1 135 ? 3.021 -5.656 7.711 1 88.94 135 LEU A CA 1
ATOM 1004 C C . LEU A 1 135 ? 2.055 -6.723 7.203 1 88.94 135 LEU A C 1
ATOM 1006 O O . LEU A 1 135 ? 1.053 -6.402 6.562 1 88.94 135 LEU A O 1
ATOM 1010 N N . TRP A 1 136 ? 2.391 -7.938 7.473 1 92.81 136 TRP A N 1
ATOM 1011 C CA . TRP A 1 136 ? 1.729 -9.039 6.785 1 92.81 136 TRP A CA 1
ATOM 1012 C C . TRP A 1 136 ? 1.342 -10.141 7.77 1 92.81 136 TRP A C 1
ATOM 1014 O O . TRP A 1 136 ? 2.156 -10.562 8.594 1 92.81 136 TRP A O 1
ATOM 1024 N N . CYS A 1 137 ? 0.069 -10.641 7.625 1 91 137 CYS A N 1
ATOM 1025 C CA . CYS A 1 137 ? -0.442 -11.625 8.57 1 91 137 CYS A CA 1
ATOM 1026 C C . CYS A 1 137 ? -0.616 -12.984 7.895 1 91 137 CYS A C 1
ATOM 1028 O O . CYS A 1 137 ? -1.319 -13.852 8.414 1 91 137 CYS A O 1
ATOM 1030 N N . GLY A 1 138 ? -0.112 -13.148 6.727 1 95.19 138 GLY A N 1
ATOM 1031 C CA . GLY A 1 138 ? -0.084 -14.484 6.152 1 95.19 138 GLY A CA 1
ATOM 1032 C C . GLY A 1 138 ? -0.979 -14.625 4.938 1 95.19 138 GLY A C 1
ATOM 1033 O O . GLY A 1 138 ? -0.954 -15.664 4.262 1 95.19 138 GLY A O 1
ATOM 1034 N N . ASP A 1 139 ? -1.783 -13.664 4.559 1 95.94 139 ASP A N 1
ATOM 1035 C CA . ASP A 1 139 ? -2.762 -13.773 3.482 1 95.94 139 ASP A CA 1
ATOM 1036 C C . ASP A 1 139 ? -2.104 -13.578 2.119 1 95.94 139 ASP A C 1
ATOM 1038 O O . ASP A 1 139 ? -1.4 -12.594 1.897 1 95.94 139 ASP A O 1
ATOM 1042 N N . LEU A 1 140 ? -2.314 -14.508 1.194 1 96.88 140 LEU A N 1
ATOM 1043 C CA . LEU A 1 140 ? -1.815 -14.383 -0.171 1 96.88 140 LEU A CA 1
ATOM 1044 C C . LEU A 1 140 ? -2.717 -15.125 -1.15 1 96.88 140 LEU A C 1
ATOM 1046 O O . LEU A 1 140 ? -3.451 -16.031 -0.756 1 96.88 140 LEU A O 1
ATOM 1050 N N . LEU A 1 141 ? -2.768 -14.695 -2.352 1 97.69 141 LEU A N 1
ATOM 1051 C CA . LEU A 1 141 ? -3.426 -15.359 -3.473 1 97.69 141 LEU A CA 1
ATOM 1052 C C . LEU A 1 141 ? -2.41 -16.078 -4.352 1 97.69 141 LEU A C 1
ATOM 1054 O O . LEU A 1 141 ? -1.427 -15.477 -4.793 1 97.69 141 LEU A O 1
ATOM 1058 N N . VAL A 1 142 ? -2.617 -17.359 -4.496 1 97.56 142 VAL A N 1
ATOM 1059 C CA . VAL A 1 142 ? -1.779 -18.172 -5.371 1 97.56 142 VAL A CA 1
ATOM 1060 C C . VAL A 1 142 ? -2.545 -18.531 -6.645 1 97.56 142 VAL A C 1
ATOM 1062 O O . VAL A 1 142 ? -3.701 -18.953 -6.582 1 97.56 142 VAL A O 1
ATOM 1065 N N . PHE A 1 143 ? -1.87 -18.281 -7.758 1 96.31 143 PHE A N 1
ATOM 1066 C CA . PHE A 1 143 ? -2.551 -18.406 -9.039 1 96.31 143 PHE A CA 1
ATOM 1067 C C . PHE A 1 143 ? -2.264 -19.766 -9.68 1 96.31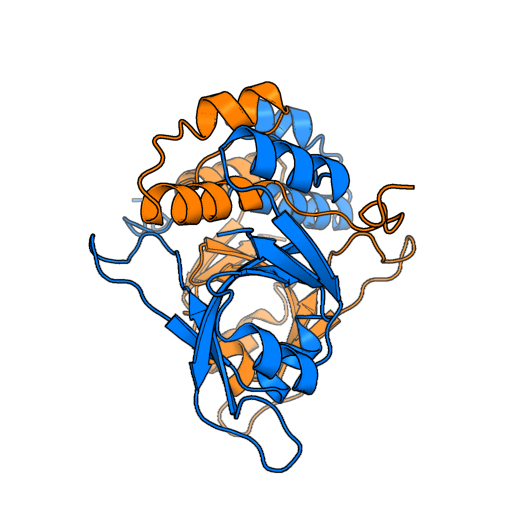 143 PHE A C 1
ATOM 1069 O O . PHE A 1 143 ? -1.148 -20.281 -9.578 1 96.31 143 PHE A O 1
ATOM 1076 N N . ASP A 1 144 ? -3.352 -20.312 -10.18 1 85.19 144 ASP A N 1
ATOM 1077 C CA . ASP A 1 144 ? -3.262 -21.625 -10.805 1 85.19 144 ASP A CA 1
ATOM 1078 C C . ASP A 1 144 ? -2.59 -21.547 -12.172 1 85.19 144 ASP A C 1
ATOM 1080 O O . ASP A 1 144 ? -2.928 -20.688 -12.984 1 85.19 144 ASP A O 1
ATOM 1084 N N . ILE A 1 145 ? -1.283 -21.844 -12.211 1 61.78 145 ILE A N 1
ATOM 1085 C CA . ILE A 1 145 ? -0.597 -21.891 -13.492 1 61.78 145 ILE A CA 1
ATOM 1086 C C . ILE A 1 145 ? -1.048 -23.125 -14.273 1 61.78 145 ILE A C 1
ATOM 1088 O O . ILE A 1 145 ? -1.423 -24.141 -13.68 1 61.78 145 ILE A O 1
ATOM 1092 N N . MET B 1 1 ? -18.703 -25.078 0.711 1 29.36 1 MET B N 1
ATOM 1093 C CA . MET B 1 1 ? -18.719 -23.641 0.884 1 29.36 1 MET B CA 1
ATOM 1094 C C . MET B 1 1 ? -17.422 -23.016 0.366 1 29.36 1 MET B C 1
ATOM 1096 O O . MET B 1 1 ? -16.344 -23.594 0.512 1 29.36 1 MET B O 1
ATOM 1100 N N . PRO B 1 2 ? -17.406 -22.281 -0.67 1 38.19 2 PRO B N 1
ATOM 1101 C CA . PRO B 1 2 ? -16.094 -21.938 -1.206 1 38.19 2 PRO B CA 1
ATOM 1102 C C . PRO B 1 2 ? -15.141 -21.406 -0.137 1 38.19 2 PRO B C 1
ATOM 1104 O O . PRO B 1 2 ? -15.57 -20.719 0.799 1 38.19 2 PRO B O 1
ATOM 1107 N N . GLU B 1 3 ? -14.289 -22.188 0.331 1 40.47 3 GLU B N 1
ATOM 1108 C CA . GLU B 1 3 ? -13.305 -21.922 1.374 1 40.47 3 GLU B CA 1
ATOM 1109 C C . GLU B 1 3 ? -12.781 -20.5 1.284 1 40.47 3 GLU B C 1
ATOM 1111 O O . GLU B 1 3 ? -11.914 -20.094 2.068 1 40.47 3 GLU B O 1
ATOM 1116 N N . GLY B 1 4 ? -13.086 -19.734 0.25 1 42.75 4 GLY B N 1
ATOM 1117 C CA . GLY B 1 4 ? -12.648 -18.391 -0.075 1 42.75 4 GLY B CA 1
ATOM 1118 C C . GLY B 1 4 ? -13.234 -17.328 0.841 1 42.75 4 GLY B C 1
ATOM 1119 O O . GLY B 1 4 ? -12.945 -16.141 0.694 1 42.75 4 GLY B O 1
ATOM 1120 N N . SER B 1 5 ? -14.344 -17.609 1.518 1 49.75 5 SER B N 1
ATOM 1121 C CA . SER B 1 5 ? -15.141 -16.594 2.184 1 49.75 5 SER B CA 1
ATOM 1122 C C . SER B 1 5 ? -14.594 -16.281 3.574 1 49.75 5 SER B C 1
ATOM 1124 O O . SER B 1 5 ? -14.969 -16.938 4.555 1 49.75 5 SER B O 1
ATOM 1126 N N . LEU B 1 6 ? -13.273 -16.359 3.824 1 56.88 6 LEU B N 1
ATOM 1127 C CA . LEU B 1 6 ? -12.992 -15.891 5.172 1 56.88 6 LEU B CA 1
ATOM 1128 C C . LEU B 1 6 ? -13.742 -14.586 5.453 1 56.88 6 LEU B C 1
ATOM 1130 O O . LEU B 1 6 ? -13.516 -13.578 4.777 1 56.88 6 LEU B O 1
ATOM 1134 N N . PRO B 1 7 ? -14.93 -14.633 6.051 1 60.84 7 PRO B N 1
ATOM 1135 C CA . PRO B 1 7 ? -15.727 -13.461 6.426 1 60.84 7 PRO B CA 1
ATOM 1136 C C . PRO B 1 7 ? -14.875 -12.32 6.969 1 60.84 7 PRO B C 1
ATOM 1138 O O . PRO B 1 7 ? -13.852 -12.555 7.621 1 60.84 7 PRO B O 1
ATOM 1141 N N . GLY B 1 8 ? -14.742 -11.211 6.332 1 77.56 8 GLY B N 1
ATOM 1142 C CA . GLY B 1 8 ? -14.188 -10.031 6.969 1 77.56 8 GLY B CA 1
ATOM 1143 C C . GLY B 1 8 ? -12.938 -9.516 6.281 1 77.56 8 GLY B C 1
ATOM 1144 O O . GLY B 1 8 ? -12.492 -8.398 6.543 1 77.56 8 GLY B O 1
ATOM 1145 N N . LEU B 1 9 ? -12.312 -10.453 5.25 1 88.62 9 LEU B N 1
ATOM 1146 C CA . LEU B 1 9 ? -11.094 -9.93 4.641 1 88.62 9 LEU B CA 1
ATOM 1147 C C . LEU B 1 9 ? -11.422 -9 3.477 1 88.62 9 LEU B C 1
ATOM 1149 O O . LEU B 1 9 ? -12.133 -9.391 2.549 1 88.62 9 LEU B O 1
ATOM 1153 N N . GLU B 1 10 ? -10.977 -7.816 3.564 1 91.69 10 GLU B N 1
ATOM 1154 C CA . GLU B 1 10 ? -11.148 -6.82 2.508 1 91.69 10 GLU B CA 1
ATOM 1155 C C . GLU B 1 10 ? -9.805 -6.418 1.91 1 91.69 10 GLU B C 1
ATOM 1157 O O . GLU B 1 10 ? -8.773 -6.52 2.572 1 91.69 10 GLU B O 1
ATOM 1162 N N . VAL B 1 11 ? -9.883 -6.031 0.656 1 93.12 11 VAL B N 1
ATOM 1163 C CA . VAL B 1 11 ? -8.695 -5.66 -0.109 1 93.12 11 VAL B CA 1
ATOM 1164 C C . VAL B 1 11 ? -8.93 -4.328 -0.814 1 93.12 11 VAL B C 1
ATOM 1166 O O . VAL B 1 11 ? -10.008 -4.09 -1.361 1 93.12 11 VAL B O 1
ATOM 1169 N N . ASP B 1 12 ? -7.93 -3.492 -0.818 1 91.62 12 ASP B N 1
ATOM 1170 C CA . ASP B 1 12 ? -8.039 -2.232 -1.546 1 91.62 12 ASP B CA 1
ATOM 1171 C C . ASP B 1 12 ? -8.172 -2.475 -3.047 1 91.62 12 ASP B C 1
ATOM 1173 O O . ASP B 1 12 ? -7.645 -3.459 -3.572 1 91.62 12 ASP B O 1
ATOM 1177 N N . THR B 1 13 ? -8.805 -1.557 -3.732 1 91.06 13 THR B N 1
ATOM 1178 C CA . THR B 1 13 ? -9.102 -1.727 -5.148 1 91.06 13 THR B CA 1
ATOM 1179 C C . THR B 1 13 ? -7.836 -1.575 -5.992 1 91.06 13 THR B C 1
ATOM 1181 O O . THR B 1 13 ? -7.816 -1.958 -7.164 1 91.06 13 THR B O 1
ATOM 1184 N N . CYS B 1 14 ? -6.805 -1.069 -5.398 1 90.75 14 CYS B N 1
ATOM 1185 C CA . CYS B 1 14 ? -5.555 -0.887 -6.133 1 90.75 14 CYS B CA 1
ATOM 1186 C C . CYS B 1 14 ? -4.891 -2.227 -6.422 1 90.75 14 CYS B C 1
ATOM 1188 O O . CYS B 1 14 ? -3.889 -2.287 -7.137 1 90.75 14 CYS B O 1
ATOM 1190 N N . PHE B 1 15 ? -5.504 -3.334 -6.008 1 93.75 15 PHE B N 1
ATOM 1191 C CA . PHE B 1 15 ? -5.023 -4.672 -6.348 1 93.75 15 PHE B CA 1
ATOM 1192 C C . PHE B 1 15 ? -5.086 -4.906 -7.852 1 93.75 15 PHE B C 1
ATOM 1194 O O . PHE B 1 15 ? -4.316 -5.699 -8.391 1 93.75 15 PHE B O 1
ATOM 1201 N N . LEU B 1 16 ? -5.957 -4.27 -8.555 1 92.94 16 LEU B N 1
ATOM 1202 C CA . LEU B 1 16 ? -6.234 -4.516 -9.969 1 92.94 16 LEU B CA 1
ATOM 1203 C C . LEU B 1 16 ? -4.988 -4.285 -10.812 1 92.94 16 LEU B C 1
ATOM 1205 O O . LEU B 1 16 ? -4.703 -5.055 -11.734 1 92.94 16 LEU B O 1
ATOM 1209 N N . ARG B 1 17 ? -4.273 -3.293 -10.477 1 91.44 17 ARG B N 1
ATOM 1210 C CA . ARG B 1 17 ? -3.057 -2.994 -11.227 1 91.44 17 ARG B CA 1
ATOM 1211 C C . ARG B 1 17 ? -2.053 -4.137 -11.117 1 91.44 17 ARG B C 1
ATOM 1213 O O . ARG B 1 17 ? -1.39 -4.48 -12.102 1 91.44 17 ARG B O 1
ATOM 1220 N N . ARG B 1 18 ? -1.966 -4.688 -9.945 1 93.94 18 ARG B N 1
ATOM 1221 C CA . ARG B 1 18 ? -1.026 -5.781 -9.727 1 93.94 18 ARG B CA 1
ATOM 1222 C C . ARG B 1 18 ? -1.511 -7.062 -10.406 1 93.94 18 ARG B C 1
ATOM 1224 O O . ARG B 1 18 ? -0.71 -7.82 -10.961 1 93.94 18 ARG B O 1
ATOM 1231 N N . LEU B 1 19 ? -2.816 -7.289 -10.398 1 94.5 19 LEU B N 1
ATOM 1232 C CA . LEU B 1 19 ? -3.363 -8.422 -11.141 1 94.5 19 LEU B CA 1
ATOM 1233 C C . LEU B 1 19 ? -3.096 -8.273 -12.633 1 94.5 19 LEU B C 1
ATOM 1235 O O . LEU B 1 19 ? -2.738 -9.25 -13.305 1 94.5 19 LEU B O 1
ATOM 1239 N N . THR B 1 20 ? -3.295 -7.117 -13.078 1 93.56 20 THR B N 1
ATOM 1240 C CA . THR B 1 20 ? -3.062 -6.848 -14.492 1 93.56 20 THR B CA 1
ATOM 1241 C C . THR B 1 20 ? -1.604 -7.102 -14.859 1 93.56 20 THR B C 1
ATOM 1243 O O . THR B 1 20 ? -1.315 -7.691 -15.906 1 93.56 20 THR B O 1
ATOM 1246 N N . THR B 1 21 ? -0.697 -6.641 -14.047 1 92.38 21 THR B N 1
ATOM 1247 C CA . THR B 1 21 ? 0.728 -6.879 -14.25 1 92.38 21 THR B CA 1
ATOM 1248 C C . THR B 1 21 ? 1.022 -8.375 -14.32 1 92.38 21 THR B C 1
ATOM 1250 O O . THR B 1 21 ? 1.729 -8.828 -15.219 1 92.38 21 THR B O 1
ATOM 1253 N N . LEU B 1 22 ? 0.457 -9.109 -13.391 1 94.44 22 LEU B N 1
ATOM 1254 C CA . LEU B 1 22 ? 0.651 -10.555 -13.359 1 94.44 22 LEU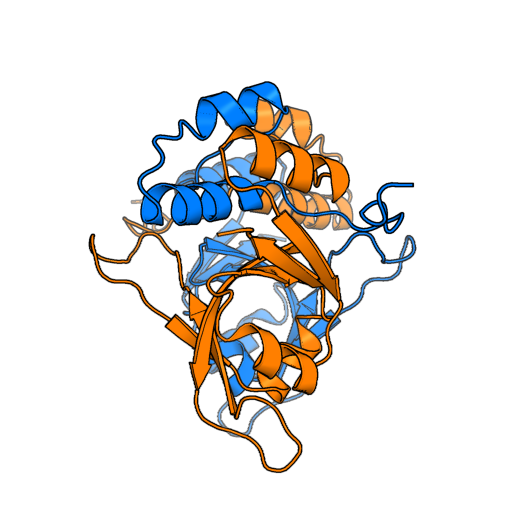 B CA 1
ATOM 1255 C C . LEU B 1 22 ? 0.071 -11.211 -14.609 1 94.44 22 LEU B C 1
ATOM 1257 O O . LEU B 1 22 ? 0.694 -12.094 -15.203 1 94.44 22 LEU B O 1
ATOM 1261 N N . ALA B 1 23 ? -1.085 -10.773 -14.992 1 94.94 23 ALA B N 1
ATOM 1262 C CA . ALA B 1 23 ? -1.736 -11.312 -16.188 1 94.94 23 ALA B CA 1
ATOM 1263 C C . ALA B 1 23 ? -0.896 -11.055 -17.438 1 94.94 23 ALA B C 1
ATOM 1265 O O . ALA B 1 23 ? -0.706 -11.953 -18.266 1 94.94 23 ALA B O 1
ATOM 1266 N N . ARG B 1 24 ? -0.379 -9.883 -17.547 1 92.19 24 ARG B N 1
ATOM 1267 C CA . ARG B 1 24 ? 0.445 -9.523 -18.703 1 92.19 24 ARG B CA 1
ATOM 1268 C C . ARG B 1 24 ? 1.704 -10.383 -18.75 1 92.19 24 ARG B C 1
ATOM 1270 O O . ARG B 1 24 ? 2.143 -10.781 -19.844 1 92.19 24 ARG B O 1
ATOM 1277 N N . GLY B 1 25 ? 2.248 -10.625 -17.656 1 91.5 25 GLY B N 1
ATOM 1278 C CA . GLY B 1 25 ? 3.402 -11.508 -17.594 1 91.5 25 GLY B CA 1
ATOM 1279 C C . GLY B 1 25 ? 3.117 -12.898 -18.109 1 91.5 25 GLY B C 1
ATOM 1280 O O . GLY B 1 25 ? 4.031 -13.617 -18.531 1 91.5 25 GLY B O 1
ATOM 1281 N N . ARG B 1 26 ? 1.9 -13.289 -18.156 1 93.31 26 ARG B N 1
ATOM 1282 C CA . ARG B 1 26 ? 1.485 -14.594 -18.656 1 93.31 26 ARG B CA 1
ATOM 1283 C C . ARG B 1 26 ? 0.954 -14.5 -20.078 1 93.31 26 ARG B C 1
ATOM 1285 O O . ARG B 1 26 ? 0.384 -15.461 -20.609 1 93.31 26 ARG B O 1
ATOM 1292 N N . GLY B 1 27 ? 1.01 -13.359 -20.641 1 94.19 27 GLY B N 1
ATOM 1293 C CA . GLY B 1 27 ? 0.628 -13.164 -22.031 1 94.19 27 GLY B CA 1
ATOM 1294 C C . GLY B 1 27 ? -0.85 -12.875 -22.203 1 94.19 27 GLY B C 1
ATOM 1295 O O . GLY B 1 27 ? -1.373 -12.945 -23.328 1 94.19 27 GLY B O 1
ATOM 1296 N N . LEU B 1 28 ? -1.498 -12.562 -21.141 1 95 28 LEU B N 1
ATOM 1297 C CA . LEU B 1 28 ? -2.924 -12.266 -21.219 1 95 28 LEU B CA 1
ATOM 1298 C C . LEU B 1 28 ? -3.15 -10.789 -21.547 1 95 28 LEU B C 1
ATOM 1300 O O . LEU B 1 28 ? -2.434 -9.922 -21.047 1 95 28 LEU B O 1
ATOM 1304 N N . SER B 1 29 ? -3.994 -10.5 -22.438 1 94.5 29 SER B N 1
ATOM 1305 C CA . SER B 1 29 ? -4.395 -9.133 -22.766 1 94.5 29 SER B CA 1
ATOM 1306 C C . SER B 1 29 ? -5.543 -8.664 -21.875 1 94.5 29 SER B C 1
ATOM 1308 O O . SER B 1 29 ? -6.66 -9.172 -21.984 1 94.5 29 SER B O 1
ATOM 1310 N N . VAL B 1 30 ? -5.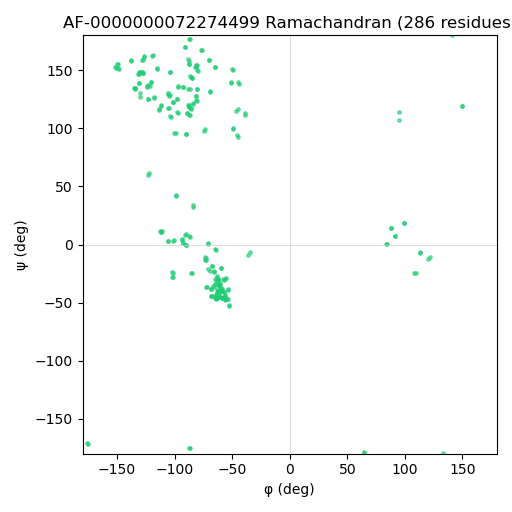312 -7.754 -21.016 1 93.06 30 VAL B N 1
ATOM 1311 C CA . VAL B 1 30 ? -6.305 -7.262 -20.062 1 93.06 30 VAL B CA 1
ATOM 1312 C C . VAL B 1 30 ? -6.461 -5.75 -20.219 1 93.06 30 VAL B C 1
ATOM 1314 O O . VAL B 1 30 ? -5.473 -5.031 -20.359 1 93.06 30 VAL B O 1
ATOM 1317 N N . ASP B 1 31 ? -7.652 -5.262 -20.219 1 93.25 31 ASP B N 1
ATOM 1318 C CA . ASP B 1 31 ? -7.98 -3.848 -20.062 1 93.25 31 ASP B CA 1
ATOM 1319 C C . ASP B 1 31 ? -8.43 -3.549 -18.625 1 93.25 31 ASP B C 1
ATOM 1321 O O . ASP B 1 31 ? -9.602 -3.729 -18.297 1 93.25 3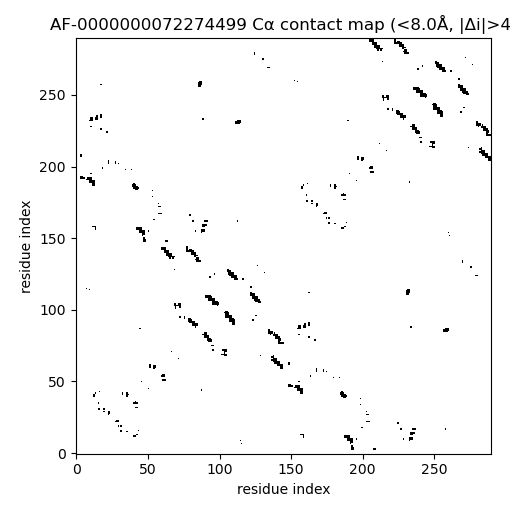1 ASP B O 1
ATOM 1325 N N . PRO B 1 32 ? -7.496 -3.09 -17.828 1 89.88 32 PRO B N 1
ATOM 1326 C CA . PRO B 1 32 ? -7.84 -2.914 -16.422 1 89.88 32 PRO B CA 1
ATOM 1327 C C . PRO B 1 32 ? -8.961 -1.899 -16.203 1 89.88 32 PRO B C 1
ATOM 1329 O O . PRO B 1 32 ? -9.734 -2.025 -15.258 1 89.88 32 PRO B O 1
ATOM 1332 N N . ARG B 1 33 ? -9.047 -0.945 -17.031 1 88.88 33 ARG B N 1
ATOM 1333 C CA . ARG B 1 33 ? -10.109 0.045 -16.891 1 88.88 33 ARG B CA 1
ATOM 1334 C C . ARG B 1 33 ? -11.477 -0.594 -17.094 1 88.88 33 ARG B C 1
ATOM 1336 O O . ARG B 1 33 ? -12.414 -0.326 -16.328 1 88.88 33 ARG B O 1
ATOM 1343 N N . ALA B 1 34 ? -11.547 -1.366 -18.109 1 92.19 34 ALA B N 1
ATOM 1344 C CA . ALA B 1 34 ? -12.812 -2.043 -18.391 1 92.19 34 ALA B CA 1
ATOM 1345 C C . ALA B 1 34 ? -13.195 -2.988 -17.266 1 92.19 34 ALA B C 1
ATOM 1347 O O . ALA B 1 34 ? -14.352 -3.023 -16.828 1 92.19 34 ALA B O 1
ATOM 1348 N N . VAL B 1 35 ? -12.281 -3.746 -16.766 1 91.88 35 VAL B N 1
ATOM 1349 C CA . VAL B 1 35 ? -12.523 -4.695 -15.688 1 91.88 35 VAL B CA 1
ATOM 1350 C C . VAL B 1 35 ? -12.93 -3.945 -14.422 1 91.88 35 VAL B C 1
ATOM 1352 O O . VAL B 1 35 ? -13.906 -4.309 -13.766 1 91.88 35 VAL B O 1
ATOM 1355 N N . GLY B 1 36 ? -12.188 -2.889 -14.109 1 89.88 36 GLY B N 1
ATOM 1356 C CA . GLY B 1 36 ? -12.5 -2.068 -12.945 1 89.88 36 GLY B CA 1
ATOM 1357 C C . GLY B 1 36 ? -13.891 -1.467 -13 1 89.88 36 GLY B C 1
ATOM 1358 O O . GLY B 1 36 ? -14.625 -1.519 -12.016 1 89.88 36 GLY B O 1
ATOM 1359 N N . THR B 1 37 ? -14.188 -0.948 -14.133 1 87.19 37 THR B N 1
ATOM 1360 C CA . THR B 1 37 ? -15.5 -0.335 -14.305 1 87.19 37 THR B CA 1
ATOM 1361 C C . THR B 1 37 ? -16.609 -1.354 -14.07 1 87.19 37 THR B C 1
ATOM 1363 O O . THR B 1 37 ? -17.609 -1.053 -13.406 1 87.19 37 THR B O 1
ATOM 1366 N N . ARG B 1 38 ? -16.422 -2.52 -14.516 1 89.62 38 ARG B N 1
ATOM 1367 C CA . ARG B 1 38 ? -17.422 -3.576 -14.375 1 89.62 38 ARG B CA 1
ATOM 1368 C C . ARG B 1 38 ? -17.625 -3.936 -12.906 1 89.62 38 ARG B C 1
ATOM 1370 O O . ARG B 1 38 ? -18.75 -4.277 -12.5 1 89.62 38 ARG B O 1
ATOM 1377 N N . HIS B 1 39 ? -16.625 -3.783 -12.188 1 89 39 HIS B N 1
ATOM 1378 C CA . HIS B 1 39 ? -16.703 -4.18 -10.789 1 89 39 HIS B CA 1
ATOM 1379 C C . HIS B 1 39 ? -16.797 -2.959 -9.875 1 89 39 HIS B C 1
ATOM 1381 O O . HIS B 1 39 ? -16.734 -3.088 -8.656 1 89 39 HIS B O 1
ATOM 1387 N N . GLY B 1 40 ? -16.859 -1.811 -10.445 1 81.69 40 GLY B N 1
ATOM 1388 C CA . GLY B 1 40 ? -17.172 -0.613 -9.688 1 81.69 40 GLY B CA 1
ATOM 1389 C C . GLY B 1 40 ? -15.938 0.093 -9.148 1 81.69 40 GLY B C 1
ATOM 1390 O O . GLY B 1 40 ? -16.016 0.815 -8.148 1 81.69 40 GLY B O 1
ATOM 1391 N N . PHE B 1 41 ? -14.82 -0.286 -9.477 1 81.56 41 PHE B N 1
ATOM 1392 C CA . PHE B 1 41 ? -13.664 0.472 -9.031 1 81.56 41 PHE B CA 1
ATOM 1393 C C . PHE B 1 41 ? -12.734 0.787 -10.203 1 81.56 41 PHE B C 1
ATOM 1395 O O . PHE B 1 41 ? -12.695 0.043 -11.18 1 81.56 41 PHE B O 1
ATOM 1402 N N . THR B 1 42 ? -12.383 2.055 -10.289 1 73.44 42 THR B N 1
ATOM 1403 C CA . THR B 1 42 ? -11.5 2.553 -11.344 1 73.44 42 THR B CA 1
ATOM 1404 C C . THR B 1 42 ? -10.391 3.416 -10.758 1 73.44 42 THR B C 1
ATOM 1406 O O . THR B 1 42 ? -10.492 3.893 -9.625 1 73.44 42 THR B O 1
ATOM 1409 N N . GLY B 1 43 ? -9.203 3.262 -11.523 1 70.5 43 GLY B N 1
ATOM 1410 C CA . GLY B 1 43 ? -8.25 4.336 -11.297 1 70.5 43 GLY B CA 1
ATOM 1411 C C . GLY B 1 43 ? -6.809 3.895 -11.453 1 70.5 43 GLY B C 1
ATOM 1412 O O . GLY B 1 43 ? -6.387 2.898 -10.859 1 70.5 43 GLY B O 1
ATOM 1413 N N . ASP B 1 44 ? -6.23 4.473 -12.305 1 79.75 44 ASP B N 1
ATOM 1414 C CA . ASP B 1 44 ? -4.777 4.453 -12.453 1 79.75 44 ASP B CA 1
ATOM 1415 C C . ASP B 1 44 ? -4.117 5.445 -11.5 1 79.75 44 ASP B C 1
ATOM 1417 O O . ASP B 1 44 ? -4.77 6.359 -10.992 1 79.75 44 ASP B O 1
ATOM 1421 N N . PRO B 1 45 ? -2.92 5.113 -11.227 1 89.25 45 PRO B N 1
ATOM 1422 C CA . PRO B 1 45 ? -2.219 6.109 -10.414 1 89.25 45 PRO B CA 1
ATOM 1423 C C . PRO B 1 45 ? -2.326 7.52 -10.984 1 89.25 45 PRO B C 1
ATOM 1425 O O . PRO B 1 45 ? -2.457 7.691 -12.195 1 89.25 45 PRO B O 1
ATOM 1428 N N . VAL B 1 46 ? -2.279 8.422 -10.086 1 90.81 46 VAL B N 1
ATOM 1429 C CA . VAL B 1 46 ? -2.439 9.82 -10.477 1 90.81 46 VAL B CA 1
ATOM 1430 C C . VAL B 1 46 ? -1.186 10.609 -10.102 1 90.81 46 VAL B C 1
ATOM 1432 O O . VAL B 1 46 ? -0.374 10.148 -9.297 1 90.81 46 VAL B O 1
ATOM 1435 N N . SER B 1 47 ? -1.085 11.742 -10.711 1 92.19 47 SER B N 1
ATOM 1436 C CA . SER B 1 47 ? 0.063 12.602 -10.438 1 92.19 47 SER B CA 1
ATOM 1437 C C . SER B 1 47 ? -0.009 13.188 -9.031 1 92.19 47 SER B C 1
ATOM 1439 O O . SER B 1 47 ? -1.093 13.297 -8.445 1 92.19 47 SER B O 1
ATOM 1441 N N . LEU B 1 48 ? 1.147 13.602 -8.555 1 95.25 48 LEU B N 1
ATOM 1442 C CA . LEU B 1 48 ? 1.21 14.312 -7.277 1 95.25 48 LEU B CA 1
ATOM 1443 C C . LEU B 1 48 ? 0.333 15.555 -7.301 1 95.25 48 LEU B C 1
ATOM 1445 O O . LEU B 1 48 ? -0.33 15.875 -6.312 1 95.25 48 LEU B O 1
ATOM 1449 N N . ALA B 1 49 ? 0.341 16.266 -8.383 1 94.88 49 ALA B N 1
ATOM 1450 C CA . ALA B 1 49 ? -0.482 17.469 -8.523 1 94.88 49 ALA B CA 1
ATOM 1451 C C . ALA B 1 49 ? -1.955 17.156 -8.281 1 94.88 49 ALA B C 1
ATOM 1453 O O . ALA B 1 49 ? -2.66 17.922 -7.617 1 94.88 49 ALA B O 1
ATOM 1454 N N . THR B 1 50 ? -2.426 16.094 -8.836 1 94.19 50 THR B N 1
ATOM 1455 C CA . THR B 1 50 ? -3.812 15.68 -8.648 1 94.19 50 THR B CA 1
ATOM 1456 C C . THR B 1 50 ? -4.09 15.359 -7.18 1 94.19 50 THR B C 1
ATOM 1458 O O . THR B 1 50 ? -5.133 15.742 -6.641 1 94.19 50 THR B O 1
ATOM 1461 N N . VAL B 1 51 ? -3.162 14.672 -6.512 1 95.88 51 VAL B N 1
ATOM 1462 C CA . VAL B 1 51 ? -3.311 14.344 -5.098 1 95.88 51 VAL B CA 1
ATOM 1463 C C . VAL B 1 51 ? -3.445 15.625 -4.281 1 95.88 51 VAL B C 1
ATOM 1465 O O . VAL B 1 51 ? -4.332 15.742 -3.432 1 95.88 51 VAL B O 1
ATOM 1468 N N . LEU B 1 52 ? -2.586 16.578 -4.586 1 96.88 52 LEU B N 1
ATOM 1469 C CA . LEU B 1 52 ? -2.598 17.828 -3.857 1 96.88 52 LEU B CA 1
ATOM 1470 C C . LEU B 1 52 ? -3.887 18.609 -4.121 1 96.88 52 LEU B C 1
ATOM 1472 O O . LEU B 1 52 ? -4.441 19.234 -3.213 1 96.88 52 LEU B O 1
ATOM 1476 N N . ALA B 1 53 ? -4.371 18.516 -5.309 1 96.38 53 ALA B N 1
ATOM 1477 C CA . ALA B 1 53 ? -5.629 19.188 -5.652 1 96.38 53 ALA B CA 1
ATOM 1478 C C . ALA B 1 53 ? -6.801 18.562 -4.898 1 96.38 53 ALA B C 1
ATOM 1480 O O . ALA B 1 53 ? -7.668 19.266 -4.387 1 96.38 53 ALA B O 1
ATOM 1481 N N . VAL B 1 54 ? -6.859 17.281 -4.84 1 95.69 54 VAL B N 1
ATOM 1482 C CA . VAL B 1 54 ? -7.914 16.562 -4.133 1 95.69 54 VAL B CA 1
ATOM 1483 C C . VAL B 1 54 ? -7.855 16.891 -2.643 1 95.69 54 VAL B C 1
ATOM 1485 O O . VAL B 1 54 ? -8.883 17.156 -2.018 1 95.69 54 VAL B O 1
ATOM 1488 N N . ALA B 1 55 ? -6.648 16.859 -2.096 1 96.94 55 ALA B N 1
ATOM 1489 C CA . ALA B 1 55 ? -6.465 17.203 -0.688 1 96.94 55 ALA B CA 1
ATOM 1490 C C . ALA B 1 55 ? -7.016 18.594 -0.389 1 96.94 55 ALA B C 1
ATOM 1492 O O . ALA B 1 55 ? -7.742 18.781 0.588 1 96.94 55 ALA B O 1
ATOM 1493 N N . ALA B 1 56 ? -6.691 19.547 -1.194 1 96.44 56 ALA B N 1
ATOM 1494 C CA . ALA B 1 56 ? -7.176 20.922 -1.029 1 96.44 56 ALA B CA 1
ATOM 1495 C C . ALA B 1 56 ? -8.695 20.984 -1.122 1 96.44 56 ALA B C 1
ATOM 1497 O O . ALA B 1 56 ? -9.344 21.656 -0.329 1 96.44 56 ALA B O 1
ATOM 1498 N N . GLU B 1 57 ? -9.227 20.281 -2.004 1 95.44 57 GLU B N 1
ATOM 1499 C CA . GLU B 1 57 ? -10.672 20.281 -2.234 1 95.44 57 GLU B CA 1
ATOM 1500 C C . GLU B 1 57 ? -11.422 19.797 -0.995 1 95.44 57 GLU B C 1
ATOM 1502 O O . GLU B 1 57 ? -12.5 20.312 -0.678 1 95.44 57 GLU B O 1
ATOM 1507 N N . ILE B 1 58 ? -10.891 18.875 -0.292 1 94.56 58 ILE B N 1
ATOM 1508 C CA . ILE B 1 58 ? -11.641 18.297 0.818 1 94.56 58 ILE B CA 1
ATOM 1509 C C . ILE B 1 58 ? -11.305 19.047 2.109 1 94.56 58 ILE B C 1
ATOM 1511 O O . ILE B 1 58 ? -11.711 18.625 3.197 1 94.56 58 ILE B O 1
ATOM 1515 N N . GLY B 1 59 ? -10.43 20.078 2.004 1 95.75 59 GLY B N 1
ATOM 1516 C CA . GLY B 1 59 ? -10.172 20.938 3.145 1 95.75 59 GLY B CA 1
ATOM 1517 C C . GLY B 1 59 ? -8.891 20.578 3.879 1 95.75 59 GLY B C 1
ATOM 1518 O O . GLY B 1 59 ? -8.719 20.938 5.051 1 95.75 59 GLY B O 1
ATOM 1519 N N . LEU B 1 60 ? -8.008 19.844 3.215 1 96 60 LEU B N 1
ATOM 1520 C CA . LEU B 1 60 ? -6.711 19.484 3.779 1 96 60 LEU B CA 1
ATOM 1521 C C . LEU B 1 60 ? -5.578 19.953 2.871 1 96 60 LEU B C 1
ATOM 1523 O O . LEU B 1 60 ? -4.773 19.141 2.41 1 96 60 LEU B O 1
ATOM 1527 N N . PRO B 1 61 ? -5.512 21.266 2.652 1 97.25 61 PRO B N 1
ATOM 1528 C CA . PRO B 1 61 ? -4.359 21.672 1.848 1 97.25 61 PRO B CA 1
ATOM 1529 C C . PRO B 1 61 ? -3.039 21.109 2.375 1 97.25 61 PRO B C 1
ATOM 1531 O O . PRO B 1 61 ? -2.832 21.062 3.59 1 97.25 61 PRO B O 1
ATOM 1534 N N . ALA B 1 62 ? -2.199 20.688 1.457 1 97.69 62 ALA B N 1
ATOM 1535 C CA . ALA B 1 62 ? -0.984 19.984 1.838 1 97.69 62 ALA B CA 1
ATOM 1536 C C . ALA B 1 62 ? 0.21 20.453 1.011 1 97.69 62 ALA B C 1
ATOM 1538 O O . ALA B 1 62 ? 0.039 21.047 -0.052 1 97.69 62 ALA B O 1
ATOM 1539 N N . ARG B 1 63 ? 1.36 20.219 1.552 1 96.88 63 ARG B N 1
ATOM 1540 C CA . ARG B 1 63 ? 2.623 20.438 0.854 1 96.88 63 ARG B CA 1
ATOM 1541 C C . ARG B 1 63 ? 3.449 19.156 0.802 1 96.88 63 ARG B C 1
ATOM 1543 O O . ARG B 1 63 ? 3.514 18.406 1.783 1 96.88 63 ARG B O 1
ATOM 1550 N N . HIS B 1 64 ? 4.016 18.922 -0.367 1 96.88 64 HIS B 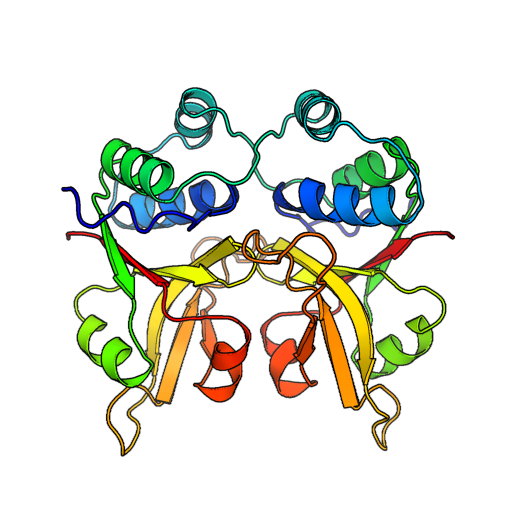N 1
ATOM 1551 C CA . HIS B 1 64 ? 4.91 17.797 -0.544 1 96.88 64 HIS B CA 1
ATOM 1552 C C . HIS B 1 64 ? 6.312 18.109 -0.03 1 96.88 64 HIS B C 1
ATOM 1554 O O . HIS B 1 64 ? 6.832 19.203 -0.268 1 96.88 64 HIS B O 1
ATOM 1560 N N . HIS B 1 65 ? 6.863 17.219 0.706 1 95.69 65 HIS B N 1
ATOM 1561 C CA . HIS B 1 65 ? 8.25 17.266 1.153 1 95.69 65 HIS B CA 1
ATOM 1562 C C . HIS B 1 65 ? 8.984 15.977 0.824 1 95.69 65 HIS B C 1
ATOM 1564 O O . HIS B 1 65 ? 8.367 14.914 0.748 1 95.69 65 HIS B O 1
ATOM 1570 N N . ARG B 1 66 ? 10.227 16.094 0.56 1 95.25 66 ARG B N 1
ATOM 1571 C CA . ARG B 1 66 ? 11.125 14.953 0.531 1 95.25 66 ARG B CA 1
ATOM 1572 C C . ARG B 1 66 ? 12.156 15.031 1.655 1 95.25 66 ARG B C 1
ATOM 1574 O O . ARG B 1 66 ? 13.008 15.914 1.661 1 95.25 66 ARG B O 1
ATOM 1581 N N . LEU B 1 67 ? 12.148 14.125 2.564 1 95 67 LEU B N 1
ATOM 1582 C CA . LEU B 1 67 ? 12.984 14.18 3.764 1 95 67 LEU B CA 1
ATOM 1583 C C . LEU B 1 67 ? 13.758 12.875 3.945 1 95 67 LEU B C 1
ATOM 1585 O O . LEU B 1 67 ? 13.289 11.805 3.547 1 95 67 LEU B O 1
ATOM 1589 N N . ASP B 1 68 ? 14.938 13.031 4.523 1 93.31 68 ASP B N 1
ATOM 1590 C CA . ASP B 1 68 ? 15.617 11.836 5.012 1 93.31 68 ASP B CA 1
ATOM 1591 C C . ASP B 1 68 ? 15.188 11.5 6.438 1 93.31 68 ASP B C 1
ATOM 1593 O O . ASP B 1 68 ? 14.305 12.156 6.996 1 93.31 68 ASP B O 1
ATOM 1597 N N . TRP B 1 69 ? 15.695 10.414 6.941 1 92.56 69 TRP B N 1
ATOM 1598 C CA . TRP B 1 69 ? 15.281 9.938 8.258 1 92.56 69 TRP B CA 1
ATOM 1599 C C . TRP B 1 69 ? 15.445 11.031 9.312 1 92.56 69 TRP B C 1
ATOM 1601 O O . TRP B 1 69 ? 14.562 11.227 10.148 1 92.56 69 TRP B O 1
ATOM 1611 N N . ARG B 1 70 ? 16.516 11.758 9.422 1 90.56 70 ARG B N 1
ATOM 1612 C CA . ARG B 1 70 ? 16.766 12.828 10.375 1 90.56 70 ARG B CA 1
ATOM 1613 C C . ARG B 1 70 ? 15.734 13.938 10.242 1 90.56 70 ARG B C 1
ATOM 1615 O O . ARG B 1 70 ? 15.281 14.492 11.242 1 90.56 70 ARG B O 1
ATOM 1622 N N . GLY B 1 71 ? 15.367 14.227 9.078 1 93 71 GLY B N 1
ATOM 1623 C CA . GLY B 1 71 ? 14.391 15.273 8.797 1 93 71 GLY B CA 1
ATOM 1624 C C . GLY B 1 71 ? 13.008 14.953 9.328 1 93 71 GLY B C 1
ATOM 1625 O O . GLY B 1 71 ? 12.195 15.852 9.555 1 93 71 GLY B O 1
ATOM 1626 N N . LEU B 1 72 ? 12.695 13.672 9.523 1 93.12 72 LEU B N 1
ATOM 1627 C CA . LEU B 1 72 ? 11.391 13.266 10.039 1 93.12 72 LEU B CA 1
ATOM 1628 C C . LEU B 1 72 ? 11.148 13.852 11.422 1 93.12 72 LEU B C 1
ATOM 1630 O O . LEU B 1 72 ? 10.016 14.148 11.789 1 93.12 72 LEU B O 1
ATOM 1634 N N . GLY B 1 73 ? 12.188 13.992 12.195 1 88 73 GLY B N 1
ATOM 1635 C CA . GLY B 1 73 ? 12.055 14.555 13.531 1 88 73 GLY B CA 1
ATOM 1636 C C . GLY B 1 73 ? 11.461 15.945 13.539 1 88 73 GLY B C 1
ATOM 1637 O O . GLY B 1 73 ? 10.805 16.344 14.508 1 88 73 GLY B O 1
ATOM 1638 N N . ALA B 1 74 ? 11.633 16.719 12.57 1 88.88 74 ALA B N 1
ATOM 1639 C CA . ALA B 1 74 ? 11.172 18.109 12.469 1 88.88 74 ALA B CA 1
ATOM 1640 C C . ALA B 1 74 ? 9.664 18.156 12.25 1 88.88 74 ALA B C 1
ATOM 1642 O O . ALA B 1 74 ? 9.047 19.219 12.398 1 88.88 74 ALA B O 1
ATOM 1643 N N . LEU B 1 75 ? 9.055 17.031 11.969 1 92.56 75 LEU B N 1
ATOM 1644 C CA . LEU B 1 75 ? 7.641 17 11.617 1 92.56 75 LEU B CA 1
ATOM 1645 C C . LEU B 1 75 ? 6.777 16.734 12.844 1 92.56 75 LEU B C 1
ATOM 1647 O O . LEU B 1 75 ? 5.559 16.594 12.734 1 92.56 75 LEU B O 1
ATOM 1651 N N . ARG B 1 76 ? 7.293 16.641 13.977 1 90.12 76 ARG B N 1
ATOM 1652 C CA . ARG B 1 76 ? 6.57 16.203 15.164 1 90.12 76 ARG B CA 1
ATOM 1653 C C . ARG B 1 76 ? 5.305 17.031 15.367 1 90.12 76 ARG B C 1
ATOM 1655 O O . ARG B 1 76 ? 4.25 16.5 15.703 1 90.12 76 ARG B O 1
ATOM 1662 N N . ASP B 1 77 ? 5.348 18.328 15.109 1 91.81 77 ASP B N 1
ATOM 1663 C CA . ASP B 1 77 ? 4.219 19.203 15.383 1 91.81 77 ASP B CA 1
ATOM 1664 C C . ASP B 1 77 ? 3.285 19.297 14.172 1 91.81 77 ASP B C 1
ATOM 1666 O O . ASP B 1 77 ? 2.26 19.969 14.219 1 91.81 77 ASP B O 1
ATOM 1670 N N . ALA B 1 78 ? 3.594 18.641 13.133 1 94.44 78 ALA B N 1
ATOM 1671 C CA . ALA B 1 78 ? 2.811 18.719 11.906 1 94.44 78 ALA B CA 1
ATOM 1672 C C . ALA B 1 78 ? 2.1 17.406 11.617 1 94.44 78 ALA B C 1
ATOM 1674 O O . ALA B 1 78 ? 1.495 17.234 10.555 1 94.44 78 ALA B O 1
ATOM 1675 N N . LEU B 1 79 ? 2.096 16.484 12.594 1 95.31 79 LEU B N 1
ATOM 1676 C CA . LEU B 1 79 ? 1.479 15.172 12.422 1 95.31 79 LEU B CA 1
ATOM 1677 C C . LEU B 1 79 ? -0.008 15.219 12.75 1 95.31 79 LEU B C 1
ATOM 1679 O O . LEU B 1 79 ? -0.442 16.047 13.547 1 95.31 79 LEU B O 1
ATOM 1683 N N . PRO B 1 80 ? -0.688 14.469 12.008 1 96.5 80 PRO B N 1
ATOM 1684 C CA . PRO B 1 80 ? -0.333 13.367 11.109 1 96.5 80 PRO B CA 1
ATOM 1685 C C . PRO B 1 80 ? 0.018 13.844 9.703 1 96.5 80 PRO B C 1
ATOM 1687 O O . PRO B 1 80 ? -0.432 14.914 9.281 1 96.5 80 PRO B O 1
ATOM 1690 N N . ALA B 1 81 ? 0.847 12.992 9.008 1 97.5 81 ALA B N 1
ATOM 1691 C CA . ALA B 1 81 ? 1.255 13.219 7.625 1 97.5 81 ALA B CA 1
ATOM 1692 C C . ALA B 1 81 ? 0.955 11.992 6.762 1 97.5 81 ALA B C 1
ATOM 1694 O O . ALA B 1 81 ? 0.641 10.922 7.281 1 97.5 81 ALA B O 1
ATOM 1695 N N . LEU B 1 82 ? 0.932 12.195 5.48 1 97.56 82 LEU B N 1
ATOM 1696 C CA . LEU B 1 82 ? 0.728 11.102 4.535 1 97.56 82 LEU B CA 1
ATOM 1697 C C . LEU B 1 82 ? 2.031 10.742 3.834 1 97.56 82 LEU B C 1
ATOM 1699 O O . LEU B 1 82 ? 2.604 11.562 3.113 1 97.56 82 LEU B O 1
ATOM 1703 N N . MET B 1 83 ? 2.516 9.516 4.02 1 97.19 83 MET B N 1
ATOM 1704 C CA . MET B 1 83 ? 3.717 9.016 3.357 1 97.19 83 MET B CA 1
ATOM 1705 C C . MET B 1 83 ? 3.389 8.469 1.975 1 97.19 83 MET B C 1
ATOM 1707 O O . MET B 1 83 ? 2.354 7.824 1.787 1 97.19 83 MET B O 1
ATOM 1711 N N . ILE B 1 84 ? 4.258 8.664 0.995 1 95.88 84 ILE B N 1
ATOM 1712 C CA . ILE B 1 84 ? 4.176 8.062 -0.333 1 95.88 84 ILE B CA 1
ATOM 1713 C C . ILE B 1 84 ? 5.305 7.055 -0.516 1 95.88 84 ILE B C 1
ATOM 1715 O O . ILE B 1 84 ? 6.48 7.418 -0.5 1 95.88 84 ILE B O 1
ATOM 1719 N N . PHE B 1 85 ? 4.91 5.805 -0.753 1 93.06 85 PHE B N 1
ATOM 1720 C CA . PHE B 1 85 ? 5.879 4.723 -0.835 1 93.06 85 PHE B CA 1
ATOM 1721 C C . PHE B 1 85 ? 6.355 4.527 -2.27 1 93.06 85 PHE B C 1
ATOM 1723 O O . PHE B 1 85 ? 5.77 5.082 -3.203 1 93.06 85 PHE B O 1
ATOM 1730 N N . ARG B 1 86 ? 7.445 3.668 -2.383 1 87.81 86 ARG B N 1
ATOM 1731 C CA . ARG B 1 86 ? 8.078 3.404 -3.672 1 87.81 86 ARG B CA 1
ATOM 1732 C C . ARG B 1 86 ? 7.094 2.746 -4.637 1 87.81 86 ARG B C 1
ATOM 1734 O O . ARG B 1 86 ? 7.16 2.971 -5.848 1 87.81 86 ARG B O 1
ATOM 1741 N N . ASP B 1 87 ? 6.164 1.998 -4.125 1 87 87 ASP B N 1
ATOM 1742 C CA . ASP B 1 87 ? 5.211 1.3 -4.984 1 87 87 ASP B CA 1
ATOM 1743 C C . ASP B 1 87 ? 3.973 2.154 -5.242 1 87 87 ASP B C 1
ATOM 1745 O O . ASP B 1 87 ? 2.939 1.645 -5.68 1 87 87 ASP B O 1
ATOM 1749 N N . GLN B 1 88 ? 4 3.393 -4.844 1 91.69 88 GLN B N 1
ATOM 1750 C CA . GLN B 1 88 ? 2.988 4.406 -5.113 1 91.69 88 GLN B CA 1
ATOM 1751 C C . GLN B 1 88 ? 1.841 4.324 -4.109 1 91.69 88 GLN B C 1
ATOM 1753 O O . GLN B 1 88 ? 0.885 5.098 -4.184 1 91.69 88 GLN B O 1
ATOM 1758 N N . SER B 1 89 ? 1.923 3.391 -3.16 1 92.62 89 SER B N 1
ATOM 1759 C CA . SER B 1 89 ? 0.93 3.344 -2.092 1 92.62 89 SER B CA 1
ATOM 1760 C C . SER B 1 89 ? 1.188 4.426 -1.049 1 92.62 89 SER B C 1
ATOM 1762 O O . SER B 1 89 ? 2.201 5.125 -1.11 1 92.62 89 SER B O 1
ATOM 1764 N N . THR B 1 90 ? 0.229 4.645 -0.201 1 95 90 THR B N 1
ATOM 1765 C CA . THR B 1 90 ? 0.361 5.664 0.833 1 95 90 THR B CA 1
ATOM 1766 C C . THR B 1 90 ? 0.061 5.078 2.211 1 95 90 THR B C 1
ATOM 1768 O O . THR B 1 90 ? -0.544 4.008 2.318 1 95 90 THR B O 1
ATOM 1771 N N . ALA B 1 91 ? 0.548 5.742 3.23 1 95.81 91 ALA B N 1
ATOM 1772 C CA . ALA B 1 91 ? 0.26 5.402 4.621 1 95.81 91 ALA B CA 1
ATOM 1773 C C . ALA B 1 91 ? 0.259 6.648 5.5 1 95.81 91 ALA B C 1
ATOM 1775 O O . ALA B 1 91 ? 0.96 7.621 5.215 1 95.81 91 ALA B O 1
ATOM 1776 N N . ILE B 1 92 ? -0.506 6.598 6.547 1 96.44 92 ILE B N 1
ATOM 1777 C CA . ILE B 1 92 ? -0.601 7.719 7.473 1 96.44 92 ILE B CA 1
ATOM 1778 C C . ILE B 1 92 ? 0.49 7.602 8.539 1 96.44 92 ILE B C 1
ATOM 1780 O O . ILE B 1 92 ? 0.591 6.586 9.227 1 96.44 92 ILE B O 1
ATOM 1784 N N . LEU B 1 93 ? 1.309 8.578 8.586 1 97.06 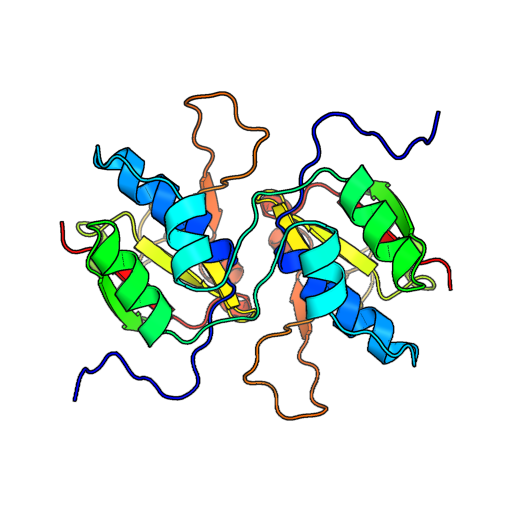93 LEU B N 1
ATOM 1785 C CA . LEU B 1 93 ? 2.297 8.727 9.648 1 97.06 93 LEU B CA 1
ATOM 1786 C C . LEU B 1 93 ? 1.693 9.438 10.852 1 97.06 93 LEU B C 1
ATOM 1788 O O . LEU B 1 93 ? 1.4 10.633 10.797 1 97.06 93 LEU B O 1
ATOM 1792 N N . ASP B 1 94 ? 1.645 8.742 11.969 1 95.69 94 ASP B N 1
ATOM 1793 C CA . ASP B 1 94 ? 0.91 9.273 13.109 1 95.69 94 ASP B CA 1
ATOM 1794 C C . ASP B 1 94 ? 1.861 9.867 14.148 1 95.69 94 ASP B C 1
ATOM 1796 O O . ASP B 1 94 ? 1.453 10.672 14.984 1 95.69 94 ASP B O 1
ATOM 1800 N N . GLY B 1 95 ? 3.107 9.281 14.141 1 95.88 95 GLY B N 1
ATOM 1801 C CA . GLY B 1 95 ? 3.963 9.75 15.219 1 95.88 95 GLY B CA 1
ATOM 1802 C C . GLY B 1 95 ? 5.371 9.188 15.148 1 95.88 95 GLY B C 1
ATOM 1803 O O . GLY B 1 95 ? 5.766 8.609 14.141 1 95.88 95 GLY B O 1
ATOM 1804 N N . PHE B 1 96 ? 6.086 9.461 16.203 1 96.06 96 PHE B N 1
ATOM 1805 C CA . PHE B 1 96 ? 7.457 8.992 16.359 1 96.06 96 PHE B CA 1
ATOM 1806 C C . PHE B 1 96 ? 7.648 8.336 17.719 1 96.06 96 PHE B C 1
ATOM 1808 O O . PHE B 1 96 ? 6.938 8.648 18.672 1 96.06 96 PHE B O 1
ATOM 1815 N N . GLU B 1 97 ? 8.5 7.402 17.688 1 94.75 97 GLU B N 1
ATOM 1816 C CA . GLU B 1 97 ? 8.898 6.766 18.938 1 94.75 97 GLU B CA 1
ATOM 1817 C C . GLU B 1 97 ? 10.391 6.957 19.203 1 94.75 97 GLU B C 1
ATOM 1819 O O . GLU B 1 97 ? 11.227 6.641 18.359 1 94.75 97 GLU B O 1
ATOM 1824 N N . GLY B 1 98 ? 10.648 7.461 20.375 1 93.19 98 GLY B N 1
ATOM 1825 C CA . GLY B 1 98 ? 12.031 7.574 20.797 1 93.19 98 GLY B CA 1
ATOM 1826 C C . GLY B 1 98 ? 12.844 8.523 19.938 1 93.19 98 GLY B C 1
ATOM 1827 O O . GLY B 1 98 ? 12.297 9.211 19.078 1 93.19 98 GLY B O 1
ATOM 1828 N N . GLU B 1 99 ? 14.203 8.664 20.297 1 89.94 99 GLU B N 1
ATOM 1829 C CA . GLU B 1 99 ? 15.164 9.508 19.578 1 89.94 99 GLU B CA 1
ATOM 1830 C C . GLU B 1 99 ? 16.484 8.766 19.359 1 89.94 99 GLU B C 1
ATOM 1832 O O . GLU B 1 99 ? 16.953 8.047 20.234 1 89.94 99 GLU B O 1
ATOM 1837 N N . GLU B 1 100 ? 16.953 8.891 18.078 1 86.38 100 GLU B N 1
ATOM 1838 C CA . GLU B 1 100 ? 18.266 8.32 17.781 1 86.38 100 GLU B CA 1
ATOM 1839 C C . GLU B 1 100 ? 19.375 9.32 18.062 1 86.38 100 GLU B C 1
ATOM 1841 O O . GLU B 1 100 ? 19.141 10.531 18.062 1 86.38 100 GLU B O 1
ATOM 1846 N N . ALA B 1 101 ? 20.609 8.742 18.266 1 78.5 101 ALA B N 1
ATOM 1847 C CA . ALA B 1 101 ? 21.797 9.547 18.578 1 78.5 101 ALA B CA 1
ATOM 1848 C C . ALA B 1 101 ? 22.109 10.539 17.469 1 78.5 101 ALA B C 1
ATOM 1850 O O . ALA B 1 101 ? 22.594 11.641 17.734 1 78.5 101 ALA B O 1
ATOM 1851 N N . GLU B 1 102 ? 21.891 10.227 16.234 1 79 102 GLU B N 1
ATOM 1852 C CA . GLU B 1 102 ? 22.266 11.047 15.078 1 79 102 GLU B CA 1
ATOM 1853 C C . GLU B 1 102 ? 21.156 12.047 14.75 1 79 102 GLU B C 1
ATOM 1855 O O . GLU B 1 102 ? 21.266 12.789 13.766 1 79 102 GLU B O 1
ATOM 1860 N N . GLY B 1 103 ? 20.234 12.156 15.477 1 79.19 103 GLY B N 1
ATOM 1861 C CA . GLY B 1 103 ? 19.172 13.102 15.172 1 79.19 103 GLY B CA 1
ATOM 1862 C C . GLY B 1 103 ? 18 12.461 14.438 1 79.19 103 GLY B C 1
ATOM 1863 O O . GLY B 1 103 ? 18.156 11.398 13.828 1 79.19 103 GLY B O 1
ATOM 1864 N N . GLY B 1 104 ? 16.906 12.211 14.898 1 89.56 104 GLY B N 1
ATOM 1865 C CA . GLY B 1 104 ? 15.68 11.633 14.352 1 89.56 104 GLY B CA 1
ATOM 1866 C C . GLY B 1 104 ? 14.984 10.695 15.32 1 89.56 104 GLY B C 1
ATOM 1867 O O . GLY B 1 104 ? 15.492 10.438 16.422 1 89.56 104 GLY B O 1
ATOM 1868 N N . PRO B 1 105 ? 13.969 10.242 14.82 1 94.38 105 PRO B N 1
ATOM 1869 C CA . PRO B 1 105 ? 13.266 9.305 15.695 1 94.38 105 PRO B CA 1
ATOM 1870 C C . PRO B 1 105 ? 13.867 7.902 15.664 1 94.38 105 PRO B C 1
ATOM 1872 O O . PRO B 1 105 ? 14.484 7.52 14.672 1 94.38 105 PRO B O 1
ATOM 1875 N N . ALA B 1 106 ? 13.695 7.168 16.781 1 95.31 106 ALA B N 1
ATOM 1876 C CA . ALA B 1 106 ? 14.078 5.758 16.781 1 95.31 106 ALA B CA 1
ATOM 1877 C C . ALA B 1 106 ? 13.156 4.938 15.883 1 95.31 106 ALA B C 1
ATOM 1879 O O . ALA B 1 106 ? 13.602 3.992 15.227 1 95.31 106 ALA B O 1
ATOM 1880 N N . ALA B 1 107 ? 11.922 5.309 15.938 1 95.69 107 ALA B N 1
ATOM 1881 C CA . ALA B 1 107 ? 10.938 4.648 15.078 1 95.69 107 ALA B CA 1
ATOM 1882 C C . ALA B 1 107 ? 9.805 5.598 14.703 1 95.69 107 ALA B C 1
ATOM 1884 O O . ALA B 1 107 ? 9.594 6.613 15.367 1 95.69 107 ALA B O 1
ATOM 1885 N N . VAL B 1 108 ? 9.219 5.258 13.586 1 96.38 108 VAL B N 1
ATOM 1886 C CA . VAL B 1 108 ? 8.016 5.977 13.188 1 96.38 108 VAL B CA 1
ATOM 1887 C C . VAL B 1 108 ? 6.785 5.113 13.453 1 96.38 108 VAL B C 1
ATOM 1889 O O . VAL B 1 108 ? 6.852 3.885 13.375 1 96.38 108 VAL B O 1
ATOM 1892 N N . LEU B 1 109 ? 5.691 5.773 13.766 1 95.94 109 LEU B N 1
ATOM 1893 C CA . LEU B 1 109 ? 4.414 5.105 13.969 1 95.94 109 LEU B CA 1
ATOM 1894 C C . LEU B 1 109 ? 3.498 5.301 12.766 1 95.94 109 LEU B C 1
ATOM 1896 O O . LEU B 1 109 ? 3.023 6.41 12.516 1 95.94 109 LEU B O 1
ATOM 1900 N N . VAL B 1 110 ? 3.277 4.215 12.031 1 95.44 110 VAL B N 1
ATOM 1901 C CA . VAL B 1 110 ? 2.453 4.219 10.828 1 95.44 110 VAL B CA 1
ATOM 1902 C C . VAL B 1 110 ? 1.1 3.578 11.125 1 95.44 110 VAL B C 1
ATOM 1904 O O . VAL B 1 110 ? 1.034 2.473 11.664 1 95.44 110 VAL B O 1
ATOM 1907 N N . ARG B 1 111 ? 0.051 4.281 10.781 1 92.62 111 ARG B N 1
ATOM 1908 C CA . ARG B 1 111 ? -1.294 3.797 11.078 1 92.62 111 ARG B CA 1
ATOM 1909 C C . ARG B 1 111 ? -1.631 2.57 10.234 1 92.62 111 ARG B C 1
ATOM 1911 O O . ARG B 1 111 ? -1.373 2.547 9.031 1 92.62 111 ARG B O 1
ATOM 1918 N N . GLU B 1 112 ? -2.146 1.537 10.922 1 81.81 112 GLU B N 1
ATOM 1919 C CA . GLU B 1 112 ? -2.725 0.383 10.242 1 81.81 112 GLU B CA 1
ATOM 1920 C C . GLU B 1 112 ? -4.215 0.582 9.984 1 81.81 112 GLU B C 1
ATOM 1922 O O . GLU B 1 112 ? -5.02 0.538 10.922 1 81.81 112 GLU B O 1
ATOM 1927 N N . ASP B 1 113 ? -4.562 1.045 8.828 1 76.5 113 ASP B N 1
ATOM 1928 C CA . ASP B 1 113 ? -5.957 1.406 8.594 1 76.5 113 ASP B CA 1
ATOM 1929 C C . ASP B 1 113 ? -6.699 0.289 7.863 1 76.5 113 ASP B C 1
ATOM 1931 O O . ASP B 1 113 ? -7.562 0.555 7.023 1 76.5 113 ASP B O 1
ATOM 1935 N N . GLY B 1 114 ? -6.414 -0.933 8.312 1 65.31 114 GLY B N 1
ATOM 1936 C CA . GLY B 1 114 ? -7.223 -2.049 7.852 1 65.31 114 GLY B CA 1
ATOM 1937 C C . GLY B 1 114 ? -8.547 -2.17 8.578 1 65.31 114 GLY B C 1
ATOM 1938 O O . GLY B 1 114 ? -8.781 -1.471 9.57 1 65.31 114 GLY B O 1
ATOM 1939 N N . ASP B 1 115 ? -9.633 -2.674 7.945 1 58.12 115 ASP B N 1
ATOM 1940 C CA . ASP B 1 115 ? -11.016 -2.75 8.406 1 58.12 115 ASP B CA 1
ATOM 1941 C C . ASP B 1 115 ? -11.109 -3.482 9.742 1 58.12 115 ASP B C 1
ATOM 1943 O O . ASP B 1 115 ? -12.078 -3.305 10.484 1 58.12 115 ASP B O 1
ATOM 1947 N N . ASP B 1 116 ? -10.203 -4.398 10 1 53.59 116 ASP B N 1
ATOM 1948 C CA . ASP B 1 116 ? -10.453 -5.25 11.156 1 53.59 116 ASP B CA 1
ATOM 1949 C C . ASP B 1 116 ? -10.445 -4.438 12.445 1 53.59 116 ASP B C 1
ATOM 1951 O O . ASP B 1 116 ? -10.773 -4.957 13.516 1 53.59 116 ASP B O 1
ATOM 1955 N N . ASP B 1 117 ? -10.125 -3.199 12.297 1 54.19 117 ASP B N 1
ATOM 1956 C CA . ASP B 1 117 ? -10.031 -2.506 13.578 1 54.19 117 ASP B CA 1
ATOM 1957 C C . ASP B 1 117 ? -11.414 -2.105 14.094 1 54.19 117 ASP B C 1
ATOM 1959 O O . ASP B 1 117 ? -12.289 -1.738 13.305 1 54.19 117 ASP B O 1
ATOM 1963 N N . GLU B 1 118 ? -11.672 -2.59 15.297 1 53.69 118 GLU B N 1
ATOM 1964 C CA . GLU B 1 118 ? -12.859 -2.1 16 1 53.69 118 GLU B CA 1
ATOM 1965 C C . GLU B 1 118 ? -12.969 -0.581 15.891 1 53.69 118 GLU B C 1
ATOM 1967 O O . GLU B 1 118 ? -11.961 0.116 15.789 1 53.69 118 GLU B O 1
ATOM 1972 N N . PRO B 1 119 ? -14.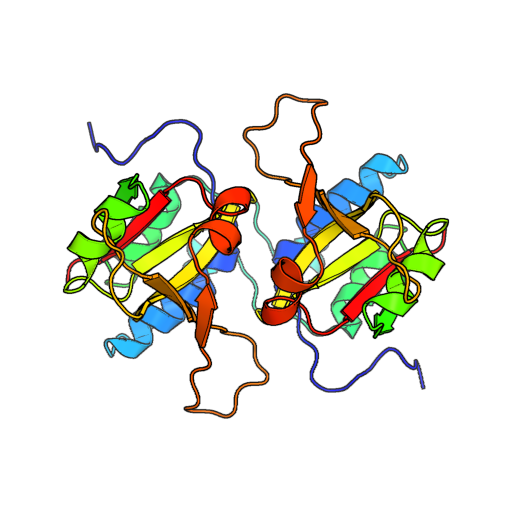258 -0.113 15.688 1 56.34 119 PRO B N 1
ATOM 1973 C CA . PRO B 1 119 ? -14.469 1.336 15.68 1 56.34 119 PRO B CA 1
ATOM 1974 C C . PRO B 1 119 ? -13.773 2.039 16.844 1 56.34 119 PRO B C 1
ATOM 1976 O O . PRO B 1 119 ? -13.836 1.566 17.984 1 56.34 119 PRO B O 1
ATOM 1979 N N . GLY B 1 120 ? -12.789 2.893 16.578 1 59.62 120 GLY B N 1
ATOM 1980 C CA . GLY B 1 120 ? -12.094 3.65 17.609 1 59.62 120 GLY B CA 1
ATOM 1981 C C . GLY B 1 120 ? -10.672 3.191 17.828 1 59.62 120 GLY B C 1
ATOM 1982 O O . GLY B 1 120 ? -9.852 3.932 18.391 1 59.62 120 GLY B O 1
ATOM 1983 N N . GLU B 1 121 ? -10.5 1.979 17.484 1 67.69 121 GLU B N 1
ATOM 1984 C CA . GLU B 1 121 ? -9.148 1.498 17.75 1 67.69 121 GLU B CA 1
ATOM 1985 C C . GLU B 1 121 ? -8.227 1.763 16.562 1 67.69 121 GLU B C 1
ATOM 1987 O O . GLU B 1 121 ? -8.586 1.483 15.414 1 67.69 121 GLU B O 1
ATOM 1992 N N . VAL B 1 122 ? -7.316 2.621 16.844 1 78.38 122 VAL B N 1
ATOM 1993 C CA . VAL B 1 122 ? -6.289 2.9 15.836 1 78.38 122 VAL B CA 1
ATOM 1994 C C . VAL B 1 122 ? -5.031 2.094 16.156 1 78.38 122 VAL B C 1
ATOM 1996 O O . VAL B 1 122 ? -4.453 2.229 17.234 1 78.38 122 VAL B O 1
ATOM 1999 N N . THR B 1 123 ? -4.785 1.196 15.258 1 84.25 123 THR B N 1
ATOM 2000 C CA . THR B 1 123 ? -3.561 0.417 15.391 1 84.25 123 THR B CA 1
ATOM 2001 C C . THR B 1 123 ? -2.418 1.065 14.617 1 84.25 123 THR B C 1
ATOM 2003 O O . THR B 1 123 ? -2.619 1.573 13.508 1 84.25 123 THR B O 1
ATOM 2006 N N . ARG B 1 124 ? -1.245 1.101 15.32 1 90.75 124 ARG B N 1
ATOM 2007 C CA . ARG B 1 124 ? -0.053 1.68 14.711 1 90.75 124 ARG B CA 1
ATOM 2008 C C . ARG B 1 124 ? 1.074 0.655 14.633 1 90.75 124 ARG B C 1
ATOM 2010 O O . ARG B 1 124 ? 1.248 -0.154 15.547 1 90.75 124 ARG B O 1
ATOM 2017 N N . LEU B 1 125 ? 1.692 0.738 13.547 1 91 125 LEU B N 1
ATOM 2018 C CA . LEU B 1 125 ? 2.889 -0.064 13.312 1 91 125 LEU B CA 1
ATOM 2019 C C . LEU B 1 125 ? 4.148 0.753 13.586 1 91 125 LEU B C 1
ATOM 2021 O O . LEU B 1 125 ? 4.293 1.866 13.07 1 91 125 LEU B O 1
ATOM 2025 N N . SER B 1 126 ? 4.98 0.206 14.461 1 93.81 126 SER B N 1
ATOM 2026 C CA . SER B 1 126 ? 6.262 0.845 14.734 1 93.81 126 SER B CA 1
ATOM 2027 C C . SER B 1 126 ? 7.336 0.373 13.758 1 93.81 126 SER B C 1
ATOM 2029 O O . SER B 1 126 ? 7.613 -0.824 13.664 1 93.81 126 SER B O 1
ATOM 2031 N N . LEU B 1 127 ? 7.898 1.263 12.969 1 93.94 127 LEU B N 1
ATOM 2032 C CA . LEU B 1 127 ? 8.93 0.942 11.984 1 93.94 127 LEU B CA 1
ATOM 2033 C C . LEU B 1 127 ? 10.188 1.768 12.227 1 93.94 127 LEU B C 1
ATOM 2035 O O . LEU B 1 127 ? 10.117 2.994 12.344 1 93.94 127 LEU B O 1
ATOM 2039 N N . ASP B 1 128 ? 11.289 1.063 12.359 1 92.31 128 ASP B N 1
ATOM 2040 C CA . ASP B 1 128 ? 12.547 1.8 12.469 1 92.31 128 ASP B CA 1
ATOM 2041 C C . ASP B 1 128 ? 13.125 2.1 11.086 1 92.31 128 ASP B C 1
ATOM 2043 O O . ASP B 1 128 ? 12.477 1.847 10.07 1 92.31 128 ASP B O 1
ATOM 2047 N N . ARG B 1 129 ? 14.289 2.666 11.094 1 91.38 129 ARG B N 1
ATOM 2048 C CA . ARG B 1 129 ? 14.914 3.115 9.852 1 91.38 129 ARG B CA 1
ATOM 2049 C C . ARG B 1 129 ? 15.188 1.943 8.914 1 91.38 129 ARG B C 1
ATOM 2051 O O . ARG B 1 129 ? 15 2.057 7.703 1 91.38 129 ARG B O 1
ATOM 2058 N N . ASP B 1 130 ? 15.656 0.86 9.383 1 86.81 130 ASP B N 1
ATOM 2059 C CA . ASP B 1 130 ? 15.953 -0.316 8.578 1 86.81 130 ASP B CA 1
ATOM 2060 C C . ASP B 1 130 ? 14.68 -0.898 7.961 1 86.81 130 ASP B C 1
ATOM 2062 O O . ASP B 1 130 ? 14.703 -1.403 6.836 1 86.81 130 ASP B O 1
ATOM 2066 N N . ASP B 1 131 ? 13.562 -0.794 8.719 1 86.62 131 ASP B N 1
ATOM 2067 C CA . ASP B 1 131 ? 12.281 -1.283 8.227 1 86.62 131 ASP B CA 1
ATOM 2068 C C . ASP B 1 131 ? 11.773 -0.425 7.07 1 86.62 131 ASP B C 1
ATOM 2070 O O . ASP B 1 131 ? 11.305 -0.951 6.062 1 86.62 131 ASP B O 1
ATOM 2074 N N . LEU B 1 132 ? 11.883 0.823 7.246 1 90.44 132 LEU B N 1
ATOM 2075 C CA . LEU B 1 132 ? 11.242 1.771 6.34 1 90.44 132 LEU B CA 1
ATOM 2076 C C . LEU B 1 132 ? 12.125 2.047 5.129 1 90.44 132 LEU B C 1
ATOM 2078 O O . LEU B 1 132 ? 11.625 2.383 4.055 1 90.44 132 LEU B O 1
ATOM 2082 N N . GLY B 1 133 ? 13.359 1.875 5.258 1 87.88 133 GLY B N 1
ATOM 2083 C CA . GLY B 1 133 ? 14.336 2.229 4.246 1 87.88 133 GLY B CA 1
ATOM 2084 C C . GLY B 1 133 ? 14.031 1.638 2.885 1 87.88 133 GLY B C 1
ATOM 2085 O O . GLY B 1 133 ? 14.008 2.355 1.882 1 87.88 133 GLY B O 1
ATOM 2086 N N . PRO B 1 134 ? 13.812 0.382 2.801 1 85.19 134 PRO B N 1
ATOM 2087 C CA . PRO B 1 134 ? 13.539 -0.23 1.499 1 85.19 134 PRO B CA 1
ATOM 2088 C C . PRO B 1 134 ? 12.195 0.213 0.911 1 85.19 134 PRO B C 1
ATOM 2090 O O . PRO B 1 134 ? 11.977 0.08 -0.295 1 85.19 134 PRO B O 1
ATOM 2093 N N . LEU B 1 135 ? 11.281 0.75 1.687 1 89.06 135 LEU B N 1
ATOM 2094 C CA . LEU B 1 135 ? 9.906 0.965 1.27 1 89.06 135 LEU B CA 1
ATOM 2095 C C . LEU B 1 135 ? 9.664 2.426 0.902 1 89.06 135 LEU B C 1
ATOM 2097 O O . LEU B 1 135 ? 8.742 2.74 0.146 1 89.06 135 LEU B O 1
ATOM 2101 N N . TRP B 1 136 ? 10.477 3.264 1.454 1 92.69 136 TRP B N 1
ATOM 2102 C CA . TRP B 1 136 ? 10.164 4.688 1.429 1 92.69 136 TRP B CA 1
ATOM 2103 C C . TRP B 1 136 ? 11.391 5.508 1.058 1 92.69 136 TRP B C 1
ATOM 2105 O O . TRP B 1 136 ? 12.477 5.305 1.613 1 92.69 136 TRP B O 1
ATOM 2115 N N . CYS B 1 137 ? 11.18 6.496 0.115 1 90.88 137 CYS B N 1
ATOM 2116 C CA . CYS B 1 137 ? 12.305 7.281 -0.387 1 90.88 137 CYS B CA 1
ATOM 2117 C C . CYS B 1 137 ? 12.219 8.727 0.095 1 90.88 137 CYS B C 1
ATOM 2119 O O . CYS B 1 137 ? 12.875 9.609 -0.459 1 90.88 137 CYS B O 1
ATOM 2121 N N . GLY B 1 138 ? 11.359 9.008 1.013 1 95.19 138 GLY B N 1
ATOM 2122 C CA . GLY B 1 138 ? 11.398 10.328 1.631 1 95.19 138 GLY B CA 1
ATOM 2123 C C . GLY B 1 138 ? 10.172 11.164 1.312 1 95.19 138 GLY B C 1
ATOM 2124 O O . GLY B 1 138 ? 9.992 12.25 1.875 1 95.19 138 GLY B O 1
ATOM 2125 N N . ASP B 1 139 ? 9.273 10.75 0.448 1 95.94 139 ASP B N 1
ATOM 2126 C CA . ASP B 1 139 ? 8.148 11.555 -0.009 1 95.94 139 ASP B CA 1
ATOM 2127 C C . ASP B 1 139 ? 7 11.523 1 1 95.94 139 ASP B C 1
ATOM 2129 O O . ASP B 1 139 ? 6.562 10.445 1.414 1 95.94 139 ASP B O 1
ATOM 2133 N N . LEU B 1 140 ? 6.5 12.688 1.412 1 96.88 140 LEU B N 1
ATOM 2134 C CA . LEU B 1 140 ? 5.344 12.766 2.295 1 96.88 140 LEU B CA 1
ATOM 2135 C C . LEU B 1 140 ? 4.578 14.07 2.066 1 96.88 140 LEU B C 1
ATOM 2137 O O . LEU B 1 140 ? 5.133 15.039 1.547 1 96.88 140 LEU B O 1
ATOM 2141 N N . LEU B 1 141 ? 3.328 14.07 2.32 1 97.69 141 LEU B N 1
ATOM 2142 C CA . LEU B 1 141 ? 2.455 15.242 2.326 1 97.69 141 LEU B CA 1
ATOM 2143 C C . LEU B 1 141 ? 2.191 15.719 3.75 1 97.69 141 LEU B C 1
ATOM 2145 O O . LEU B 1 141 ? 1.78 14.93 4.605 1 97.69 141 LEU B O 1
ATOM 2149 N N . VAL B 1 142 ? 2.529 16.953 3.99 1 97.56 142 VAL B N 1
ATOM 2150 C CA . VAL B 1 142 ? 2.266 17.594 5.281 1 97.56 142 VAL B CA 1
ATOM 2151 C C . VAL B 1 142 ? 1.108 18.578 5.152 1 97.56 142 VAL B C 1
ATOM 2153 O O . VAL B 1 142 ? 1.081 19.391 4.227 1 97.56 142 VAL B O 1
ATOM 2156 N N . PHE B 1 143 ? 0.173 18.406 6.07 1 96.38 143 PHE B N 1
ATOM 2157 C CA . PHE B 1 143 ? -1.068 19.172 5.953 1 96.38 143 PHE B CA 1
ATOM 2158 C C . PHE B 1 143 ? -1.028 20.422 6.824 1 96.38 143 PHE B C 1
ATOM 2160 O O . PHE B 1 143 ? -0.491 20.391 7.934 1 96.38 143 PHE B O 1
ATOM 2167 N N . ASP B 1 144 ? -1.486 21.484 6.176 1 85.12 144 ASP B N 1
ATOM 2168 C CA . ASP B 1 144 ? -1.494 22.781 6.859 1 85.12 144 ASP B CA 1
ATOM 2169 C C . ASP B 1 144 ? -2.6 22.844 7.91 1 85.12 144 ASP B C 1
ATOM 2171 O O . ASP B 1 144 ? -3.734 22.438 7.648 1 85.12 144 ASP B O 1
ATOM 2175 N N . ILE B 1 145 ? -2.23 22.625 9.188 1 61.69 145 ILE B N 1
ATOM 2176 C CA . ILE B 1 145 ? -3.203 22.766 10.266 1 61.69 145 ILE B CA 1
ATOM 2177 C C . ILE B 1 145 ? -3.539 24.25 10.461 1 61.69 145 ILE B C 1
ATOM 2179 O O . ILE B 1 145 ? -2.711 25.109 10.188 1 61.69 145 ILE B O 1
#

pLDDT: mean 87.41, std 13.6, range [28.83, 97.69]

Secondary structure (DSSP, 8-state):
--TT--TT-EE-TTHHHHHHHHHHHTT----HHHHHHHHT-B---EEHHHHHHHHHHTT--EEEEE--HHHHGGGGGG-SEEEEETTS-EEEEEEEES--TTSS-SEEEEEE--TTS-TT--EEEEE-HHHHTTTEEEEEEEE--/--TT--TT-EE-TTHHHHHHHHHHHTT----HHHHHHHHT-B---EEHHHHHHHHHHTT--EEEEE--HHHHGGGGGG-SEEEEETTS-EEEEEEEES--TTSS-SEEEEEE--TTS-TT--EEEEE-HHHHTTTEEEEEEEE--